Protein AF-A0A955C7U5-F1 (afdb_monomer_lite)

Foldseek 3Di:
DDPPPPPPVVVVQVVDLVSLQPDDLVVLLVVQLDPPDDDPSSLVNNVVDDDDLVSLQSSLVSLLVSCLVVLEDDLSSLVSNQVCLVVVVDDPVSNQSVQVSQKDKAWDWDQADEAFDKTKIWIAMRGRDGSDDPQKFKKKQWLAKDKDPPLDHQDGDQFIGTRVCCNPPVPIDMGIDGHRDFAKIKMKTKIKIFIFGNPDRVPDGFPADSVSDTDGDPRTPDMDIDMYMDIYGYHYDD

Sequence (238 aa):
MIAMIAIDMRSVASQYAWVTQIEPTSSLIYDAIDNRGRTTAQWKELGRRQLSPKQEHSLAVGLLDKRLRENFLDKVEGGWLWNQVSTASLPEDLIDRYYSEMLEVWIDVPESIMIGEQLPVGLGSTYRHSSQPKSINGVICFGGFYFGDDPNPIARKETCMYAMLLDDPQYGIHADATTSQSGRLRVRAVFYYAIGPFLNWAKMLAIWNDDGTATLPAEVIWSRRIELEAFVDVQQKD

pLDDT: mean 85.68, std 14.27, range [27.33, 97.69]

Secondary structure (DSSP, 8-state):
--------HHHHHTTSHHHHHHS-HHHHHHHHHSTT---HHHHHHHTTS---HHHHHHHHHHHHHHHHHHS---HHHHHHHHHHHHTT-S-HHHHHHHHHTTEEEEEE--SEEETTSEEEEEEEEEE------TTEEEEEEEEEEEETT-SS-SB--SB-EEGGGTTSTTT-EEEEEE----EEEEEEEEEEEEEEET--TTT-B-EE-TTS-EE--TT-SEEEEEEEEEEEEEE---

Radius of gyration: 23.16 Å; chains: 1; bounding box: 76×28×67 Å

Structure (mmCIF, N/CA/C/O backbone):
data_AF-A0A955C7U5-F1
#
_entry.id   AF-A0A955C7U5-F1
#
loop_
_atom_site.group_PDB
_atom_site.id
_atom_site.type_symbol
_atom_site.label_atom_id
_atom_site.label_alt_id
_atom_site.label_comp_id
_atom_site.label_asym_id
_atom_site.label_entity_id
_atom_site.label_seq_id
_atom_site.pdbx_PDB_ins_code
_atom_site.Cartn_x
_atom_site.Cartn_y
_atom_site.Cartn_z
_atom_site.occupancy
_atom_site.B_iso_or_equiv
_atom_site.auth_seq_id
_atom_site.auth_comp_id
_atom_site.auth_asym_id
_atom_site.auth_atom_id
_atom_site.pdbx_PDB_model_num
ATOM 1 N N . MET A 1 1 ? 53.820 -2.365 10.423 1.00 34.59 1 MET A N 1
ATOM 2 C CA . MET A 1 1 ? 52.526 -3.058 10.254 1.00 34.59 1 MET A CA 1
ATOM 3 C C . MET A 1 1 ? 51.716 -2.222 9.271 1.00 34.59 1 MET A C 1
ATOM 5 O O . MET A 1 1 ? 51.205 -1.183 9.658 1.00 34.59 1 MET A O 1
ATOM 9 N N . ILE A 1 2 ? 51.761 -2.556 7.979 1.00 30.61 2 ILE A N 1
ATOM 10 C CA . ILE A 1 2 ? 51.096 -1.778 6.922 1.00 30.61 2 ILE A CA 1
ATOM 11 C C . ILE A 1 2 ? 49.720 -2.406 6.717 1.00 30.61 2 ILE A C 1
ATOM 13 O O . ILE A 1 2 ? 49.629 -3.554 6.290 1.00 30.61 2 ILE A O 1
ATOM 17 N N . ALA A 1 3 ? 48.665 -1.676 7.079 1.00 29.48 3 ALA A N 1
ATOM 18 C CA . ALA A 1 3 ? 47.298 -2.061 6.769 1.00 29.48 3 ALA A CA 1
ATOM 19 C C . ALA A 1 3 ? 47.105 -1.955 5.251 1.00 29.48 3 ALA A C 1
ATOM 21 O O . ALA A 1 3 ? 47.127 -0.867 4.677 1.00 29.48 3 ALA A O 1
ATOM 22 N N . MET A 1 4 ? 46.978 -3.106 4.599 1.00 27.33 4 MET A N 1
ATOM 23 C CA . MET A 1 4 ? 46.678 -3.202 3.181 1.00 27.33 4 MET A CA 1
ATOM 24 C C . MET A 1 4 ? 45.191 -2.883 3.007 1.00 27.33 4 MET A C 1
ATOM 26 O O . MET A 1 4 ? 44.329 -3.712 3.291 1.00 27.33 4 MET A O 1
ATOM 30 N N . ILE A 1 5 ? 44.891 -1.648 2.604 1.00 38.31 5 ILE A N 1
ATOM 31 C CA . ILE A 1 5 ? 43.556 -1.250 2.160 1.00 38.31 5 ILE A CA 1
ATOM 32 C C . ILE A 1 5 ? 43.270 -2.070 0.901 1.00 38.31 5 ILE A C 1
ATOM 34 O O . ILE A 1 5 ? 43.835 -1.807 -0.160 1.00 38.31 5 ILE A O 1
ATOM 38 N N . ALA A 1 6 ? 42.419 -3.087 1.017 1.00 35.91 6 ALA A N 1
ATOM 39 C CA . ALA A 1 6 ? 41.825 -3.740 -0.138 1.00 35.91 6 ALA A CA 1
ATOM 40 C C . ALA A 1 6 ? 40.838 -2.750 -0.773 1.00 35.91 6 ALA A C 1
ATOM 42 O O . ALA A 1 6 ? 39.649 -2.743 -0.467 1.00 35.91 6 ALA A O 1
ATOM 43 N N . ILE A 1 7 ? 41.360 -1.854 -1.611 1.00 40.75 7 ILE A N 1
ATOM 44 C CA . ILE A 1 7 ? 40.543 -1.070 -2.533 1.00 40.75 7 ILE A CA 1
ATOM 45 C C . ILE A 1 7 ? 39.964 -2.080 -3.522 1.00 40.75 7 ILE A C 1
ATOM 47 O O . ILE A 1 7 ? 40.696 -2.682 -4.307 1.00 40.75 7 ILE A O 1
ATOM 51 N N . ASP A 1 8 ? 38.656 -2.302 -3.440 1.00 44.22 8 ASP A N 1
ATOM 52 C CA . ASP A 1 8 ? 37.914 -3.127 -4.386 1.00 44.22 8 ASP A CA 1
ATOM 53 C C . ASP A 1 8 ? 38.089 -2.530 -5.792 1.00 44.22 8 ASP A C 1
ATOM 55 O O . ASP A 1 8 ? 37.545 -1.469 -6.105 1.00 44.22 8 ASP A O 1
ATOM 59 N N . MET A 1 9 ? 38.901 -3.171 -6.641 1.00 42.09 9 MET A N 1
ATOM 60 C CA . MET A 1 9 ? 39.214 -2.663 -7.985 1.00 42.09 9 MET A CA 1
ATOM 61 C C . MET A 1 9 ? 37.957 -2.478 -8.852 1.00 42.09 9 MET A C 1
ATOM 63 O O . MET A 1 9 ? 37.989 -1.684 -9.793 1.00 42.09 9 MET A O 1
ATOM 67 N N . ARG A 1 10 ? 36.834 -3.138 -8.523 1.00 47.53 10 ARG A N 1
ATOM 68 C CA . ARG A 1 10 ? 35.548 -2.941 -9.217 1.00 47.53 10 ARG A CA 1
ATOM 69 C C . ARG A 1 10 ? 34.956 -1.555 -8.956 1.00 47.53 10 ARG A C 1
ATOM 71 O O . ARG A 1 10 ? 34.434 -0.926 -9.873 1.00 47.53 10 ARG A O 1
ATOM 78 N N . SER A 1 11 ? 35.128 -1.033 -7.739 1.00 45.78 11 SER A N 1
ATOM 79 C CA . SER A 1 11 ? 34.653 0.300 -7.347 1.00 45.78 11 SER A CA 1
ATOM 80 C C . SER A 1 11 ? 35.339 1.419 -8.140 1.00 45.78 11 SER A C 1
ATOM 82 O O . SER A 1 11 ? 34.677 2.364 -8.563 1.00 45.78 11 SER A O 1
ATOM 84 N N . VAL A 1 12 ? 36.642 1.289 -8.417 1.00 46.78 12 VAL A N 1
ATOM 85 C CA . VAL A 1 12 ? 37.417 2.302 -9.160 1.00 46.78 12 VAL A CA 1
ATOM 86 C C . VAL A 1 12 ? 37.207 2.190 -10.676 1.00 46.78 12 VAL A C 1
ATOM 88 O O . VAL A 1 12 ? 37.172 3.203 -11.372 1.00 46.78 12 VAL A O 1
ATOM 91 N N . ALA A 1 13 ? 37.025 0.976 -11.205 1.00 48.28 13 ALA A N 1
ATOM 92 C CA . ALA A 1 13 ? 36.856 0.749 -12.641 1.00 48.28 13 ALA A CA 1
ATOM 93 C C . ALA A 1 13 ? 35.508 1.266 -13.185 1.00 48.28 13 ALA A C 1
ATOM 95 O O . ALA A 1 13 ? 35.458 1.762 -14.311 1.00 48.28 13 ALA A O 1
ATOM 96 N N . SER A 1 14 ? 34.448 1.241 -12.367 1.00 50.28 14 SER A N 1
ATOM 97 C CA . SER A 1 14 ? 33.120 1.776 -12.719 1.00 50.28 14 SER A CA 1
ATOM 98 C C . SER A 1 14 ? 33.124 3.277 -13.067 1.00 50.28 14 SER A C 1
ATOM 100 O O . SER A 1 14 ? 32.249 3.750 -13.788 1.00 50.28 14 SER A O 1
ATOM 102 N N . GLN A 1 15 ? 34.141 4.034 -12.635 1.00 51.69 15 GLN A N 1
ATOM 103 C CA . GLN A 1 15 ? 34.268 5.468 -12.929 1.00 51.69 15 GLN A CA 1
ATOM 104 C C . GLN A 1 15 ? 34.654 5.763 -14.388 1.00 51.69 15 GLN A C 1
ATOM 106 O O . GLN A 1 15 ? 34.481 6.891 -14.855 1.00 51.69 15 GLN A O 1
ATOM 111 N N . TYR A 1 16 ? 35.148 4.771 -15.135 1.00 56.94 16 TYR A N 1
ATOM 112 C CA . TYR A 1 16 ? 35.565 4.944 -16.523 1.00 56.94 16 TYR A CA 1
ATOM 113 C C . TYR A 1 16 ? 34.508 4.404 -17.494 1.00 56.94 16 TYR A C 1
ATOM 115 O O . TYR A 1 16 ? 34.293 3.200 -17.606 1.00 56.94 16 TYR A O 1
ATOM 123 N N . ALA A 1 17 ? 33.897 5.298 -18.278 1.00 62.16 17 ALA A N 1
ATOM 124 C CA . ALA A 1 17 ? 32.803 4.978 -19.206 1.00 62.16 17 ALA A CA 1
ATOM 125 C C . ALA A 1 17 ? 33.117 3.869 -20.237 1.00 62.16 17 ALA A C 1
ATOM 127 O O . ALA A 1 17 ? 32.198 3.233 -20.751 1.00 62.16 17 ALA A O 1
ATOM 128 N N . TRP A 1 18 ? 34.391 3.623 -20.557 1.00 65.44 18 TRP A N 1
ATOM 129 C CA . TRP A 1 18 ? 34.786 2.543 -21.468 1.00 65.44 18 TRP A CA 1
ATOM 130 C C . TRP A 1 18 ? 34.697 1.153 -20.816 1.00 65.44 18 TRP A C 1
ATOM 132 O O . TRP A 1 18 ? 34.413 0.184 -21.514 1.00 65.44 18 TRP A O 1
ATOM 142 N N . VAL A 1 19 ? 34.865 1.047 -19.491 1.00 70.00 19 VAL A N 1
ATOM 143 C CA . VAL A 1 19 ? 34.756 -0.227 -18.756 1.00 70.00 19 VAL A CA 1
ATOM 144 C C . VAL A 1 19 ? 33.310 -0.717 -18.774 1.00 70.00 19 VAL A C 1
ATOM 146 O O . VAL A 1 19 ? 33.058 -1.872 -19.103 1.00 70.00 19 VAL A O 1
ATOM 149 N N . THR A 1 20 ? 32.347 0.182 -18.544 1.00 73.75 20 THR A N 1
ATOM 150 C CA . THR A 1 20 ? 30.915 -0.162 -18.591 1.00 73.75 20 THR A CA 1
ATOM 151 C C . THR A 1 20 ? 30.466 -0.668 -19.968 1.00 73.75 20 THR A C 1
ATOM 153 O O . THR A 1 20 ? 29.586 -1.517 -20.057 1.00 73.75 20 THR A O 1
ATOM 156 N N . GLN A 1 21 ? 31.093 -0.208 -21.060 1.00 78.62 21 GLN A N 1
ATOM 157 C CA . GLN A 1 21 ? 30.728 -0.620 -22.425 1.00 78.62 21 GLN A CA 1
ATOM 158 C C . GLN A 1 21 ? 31.102 -2.072 -22.734 1.00 78.62 21 GLN A C 1
ATOM 160 O O . GLN A 1 21 ? 30.381 -2.744 -23.465 1.00 78.62 21 GLN A O 1
ATOM 165 N N . ILE A 1 22 ? 32.214 -2.560 -22.183 1.00 82.88 22 ILE A N 1
ATOM 166 C CA . ILE A 1 22 ? 32.702 -3.927 -22.426 1.00 82.88 22 ILE A CA 1
ATOM 167 C C . ILE A 1 22 ? 32.184 -4.937 -21.396 1.00 82.88 22 ILE A C 1
ATOM 169 O O . ILE A 1 22 ? 32.396 -6.139 -21.537 1.00 82.88 22 ILE A O 1
ATOM 173 N N . GLU A 1 23 ? 31.511 -4.461 -20.351 1.00 83.56 23 GLU A N 1
ATOM 174 C CA . GLU A 1 23 ? 31.023 -5.292 -19.261 1.00 83.56 23 GLU A CA 1
ATOM 175 C C . GLU A 1 23 ? 29.846 -6.183 -19.705 1.00 83.56 23 GLU A C 1
ATOM 177 O O . GLU A 1 23 ? 28.966 -5.713 -20.434 1.00 83.56 23 GLU A O 1
ATOM 182 N N . PRO A 1 24 ? 29.768 -7.464 -19.292 1.00 88.62 24 PRO A N 1
ATOM 183 C CA . PRO A 1 24 ? 28.609 -8.304 -19.579 1.00 88.62 24 PRO A CA 1
ATOM 184 C C . PRO A 1 24 ? 27.312 -7.715 -19.013 1.00 88.62 24 PRO A C 1
ATOM 186 O O . PRO A 1 24 ? 27.282 -7.212 -17.893 1.00 88.62 24 PRO A O 1
ATOM 189 N N . THR A 1 25 ? 26.202 -7.840 -19.748 1.00 89.94 25 THR A N 1
ATOM 190 C CA . THR A 1 25 ? 24.898 -7.295 -19.317 1.00 89.94 25 THR A CA 1
ATOM 191 C C . THR A 1 25 ? 24.451 -7.840 -17.959 1.00 89.94 25 THR A C 1
ATOM 193 O O . THR A 1 25 ? 23.841 -7.117 -17.184 1.00 89.94 25 THR A O 1
ATOM 196 N N . SER A 1 26 ? 24.780 -9.093 -17.636 1.00 87.94 26 SER A N 1
ATOM 197 C CA . SER A 1 26 ? 24.483 -9.679 -16.324 1.00 87.94 26 SER A CA 1
ATOM 198 C C . SER A 1 26 ? 25.207 -8.975 -15.177 1.00 87.94 26 SER A C 1
ATOM 200 O O . SER A 1 26 ? 24.622 -8.820 -14.112 1.00 87.94 26 SER A O 1
ATOM 202 N N . SER A 1 27 ? 26.454 -8.546 -15.390 1.00 87.19 27 SER A N 1
ATOM 203 C CA . SER A 1 27 ? 27.225 -7.815 -14.382 1.00 87.19 27 SER A CA 1
ATOM 204 C C . SER A 1 27 ? 26.690 -6.396 -14.217 1.00 87.19 27 SER A C 1
ATOM 206 O O . SER A 1 27 ? 26.470 -5.968 -13.094 1.00 87.19 27 SER A O 1
ATOM 208 N N . LEU A 1 28 ? 26.337 -5.724 -15.322 1.00 87.25 28 LEU A N 1
ATOM 209 C CA . LEU A 1 28 ? 25.669 -4.418 -15.261 1.00 87.25 28 LEU A CA 1
ATOM 210 C C . LEU A 1 28 ? 24.344 -4.473 -14.488 1.00 87.25 28 LEU A C 1
ATOM 212 O O . LEU A 1 28 ? 24.048 -3.565 -13.719 1.00 87.25 28 LEU A O 1
ATOM 216 N N . ILE A 1 29 ? 23.547 -5.528 -14.690 1.00 89.25 29 ILE A N 1
ATOM 217 C CA . ILE A 1 29 ? 22.307 -5.744 -13.931 1.00 89.25 29 ILE A CA 1
ATOM 218 C C . ILE A 1 29 ? 22.622 -5.979 -12.455 1.00 89.25 29 ILE A C 1
ATOM 220 O O . ILE A 1 29 ? 21.992 -5.352 -11.613 1.00 89.25 29 ILE A O 1
ATOM 224 N N . TYR A 1 30 ? 23.593 -6.843 -12.142 1.00 87.06 30 TYR A N 1
ATOM 225 C CA . TYR A 1 30 ? 24.011 -7.108 -10.763 1.00 87.06 30 TYR A CA 1
ATOM 226 C C . TYR A 1 30 ? 24.451 -5.824 -10.041 1.00 87.06 30 TYR A C 1
ATOM 228 O O . TYR A 1 30 ? 24.021 -5.559 -8.922 1.00 87.06 30 TYR A O 1
ATOM 236 N N . ASP A 1 31 ? 25.244 -4.988 -10.705 1.00 83.31 31 ASP A N 1
ATOM 237 C CA . ASP A 1 31 ? 25.714 -3.725 -10.142 1.00 83.31 31 ASP A CA 1
ATOM 238 C C . ASP A 1 31 ? 24.581 -2.700 -9.979 1.00 83.31 31 ASP A C 1
ATOM 240 O O . ASP A 1 31 ? 24.588 -1.921 -9.028 1.00 83.31 31 ASP A O 1
ATOM 244 N N . ALA A 1 32 ? 23.588 -2.699 -10.877 1.00 84.06 32 ALA A N 1
ATOM 245 C CA . ALA A 1 32 ? 22.425 -1.817 -10.777 1.00 84.06 32 ALA A CA 1
ATOM 246 C C . ALA A 1 32 ? 21.517 -2.158 -9.578 1.00 84.06 32 ALA A C 1
ATOM 248 O O . ALA A 1 32 ? 20.891 -1.262 -9.010 1.00 84.06 32 ALA A O 1
ATOM 249 N N . ILE A 1 33 ? 21.443 -3.435 -9.185 1.00 87.00 33 ILE A N 1
ATOM 250 C CA . ILE A 1 33 ? 20.576 -3.911 -8.090 1.00 87.00 33 ILE A CA 1
ATOM 251 C C . ILE A 1 33 ? 21.276 -3.938 -6.717 1.00 87.00 33 ILE A C 1
ATOM 253 O O . ILE A 1 33 ? 20.598 -4.011 -5.688 1.00 87.00 33 ILE A O 1
ATOM 257 N N . ASP A 1 34 ? 22.612 -3.889 -6.675 1.00 82.12 34 ASP A N 1
ATOM 258 C CA . ASP A 1 34 ? 23.391 -3.929 -5.431 1.00 82.12 34 ASP A CA 1
ATOM 259 C C . ASP A 1 34 ? 23.454 -2.558 -4.712 1.00 82.12 34 ASP A C 1
ATOM 261 O O . ASP A 1 34 ? 23.401 -1.484 -5.318 1.00 82.12 34 ASP A O 1
ATOM 265 N N . ASN A 1 35 ? 23.608 -2.597 -3.383 1.00 60.19 35 ASN A N 1
ATOM 266 C CA . ASN A 1 35 ? 23.588 -1.451 -2.455 1.00 60.19 35 ASN A CA 1
ATOM 267 C C . ASN A 1 35 ? 24.804 -0.516 -2.575 1.00 60.19 35 ASN A C 1
ATOM 269 O O . ASN A 1 35 ? 24.908 0.476 -1.853 1.00 60.19 35 ASN A O 1
ATOM 273 N N . ARG A 1 36 ? 25.779 -0.834 -3.434 1.00 60.25 36 ARG A N 1
ATOM 274 C CA . ARG A 1 36 ? 27.049 -0.093 -3.510 1.00 60.25 36 ARG A CA 1
ATOM 275 C C . ARG A 1 36 ? 27.024 1.139 -4.402 1.00 60.25 36 ARG A C 1
ATOM 277 O O . ARG A 1 36 ? 28.038 1.820 -4.488 1.00 60.25 36 ARG A O 1
ATOM 284 N N . GLY A 1 37 ? 25.868 1.476 -4.966 1.00 47.38 37 GLY A N 1
ATOM 285 C CA . GLY A 1 37 ? 25.569 2.840 -5.368 1.00 47.38 37 GLY A CA 1
ATOM 286 C C . GLY A 1 37 ? 26.373 3.362 -6.561 1.00 47.38 37 GLY A C 1
ATOM 287 O O . GLY A 1 37 ? 27.498 3.831 -6.435 1.00 47.38 37 GLY A O 1
ATOM 288 N N . ARG A 1 38 ? 25.633 3.500 -7.662 1.00 58.47 38 ARG A N 1
ATOM 289 C CA . ARG A 1 38 ? 25.800 4.493 -8.730 1.00 58.47 38 ARG A CA 1
ATOM 290 C C . ARG A 1 38 ? 26.916 4.227 -9.729 1.00 58.47 38 ARG A C 1
ATOM 292 O O . ARG A 1 38 ? 28.064 4.579 -9.493 1.00 58.47 38 ARG A O 1
ATOM 299 N N . THR A 1 39 ? 26.482 4.044 -10.971 1.00 66.25 39 THR A N 1
ATOM 300 C CA . THR A 1 39 ? 26.810 5.039 -11.990 1.00 66.25 39 THR A CA 1
ATOM 301 C C . THR A 1 39 ? 25.611 5.321 -12.899 1.00 66.25 39 THR A C 1
ATOM 303 O O . THR A 1 39 ? 24.967 4.427 -13.445 1.00 66.25 39 THR A O 1
ATOM 306 N N . THR A 1 40 ? 25.367 6.608 -13.163 1.00 70.12 40 THR A N 1
ATOM 307 C CA . THR A 1 40 ? 24.603 7.056 -14.340 1.00 70.12 40 THR A CA 1
ATOM 308 C C . THR A 1 40 ? 25.130 6.398 -15.621 1.00 70.12 40 THR A C 1
ATOM 310 O O . THR A 1 40 ? 24.375 6.227 -16.569 1.00 70.12 40 THR A O 1
ATOM 313 N N . ALA A 1 41 ? 26.413 6.014 -15.657 1.00 76.19 41 ALA A N 1
ATOM 314 C CA . ALA A 1 41 ? 27.040 5.314 -16.770 1.00 76.19 41 ALA A CA 1
ATOM 315 C C . ALA A 1 41 ? 26.492 3.891 -16.980 1.00 76.19 41 ALA A C 1
ATOM 317 O O . ALA A 1 41 ? 26.114 3.583 -18.104 1.00 76.19 41 ALA A O 1
ATOM 318 N N . GLN A 1 42 ? 26.372 3.067 -15.933 1.00 79.12 42 GLN A N 1
ATOM 319 C CA . GLN A 1 42 ? 25.781 1.722 -16.001 1.00 79.12 42 GLN A CA 1
ATOM 320 C C . GLN A 1 42 ? 24.325 1.796 -16.454 1.00 79.12 42 GLN A C 1
ATOM 322 O O . GLN A 1 42 ? 23.946 1.101 -17.387 1.00 79.12 42 GLN A O 1
ATOM 327 N N . TRP A 1 43 ? 23.528 2.700 -15.879 1.00 85.94 43 TRP A N 1
ATOM 328 C CA . TRP A 1 43 ? 22.142 2.904 -16.311 1.00 85.94 43 TRP A CA 1
ATOM 329 C C . TRP A 1 43 ? 22.029 3.429 -17.746 1.00 85.94 43 TRP A C 1
ATOM 331 O O . TRP A 1 43 ? 21.166 2.992 -18.506 1.00 85.94 43 TRP A O 1
ATOM 341 N N . LYS A 1 44 ? 22.924 4.336 -18.152 1.00 85.12 44 LYS A N 1
ATOM 342 C CA . LYS A 1 44 ? 23.011 4.826 -19.534 1.00 85.12 44 LYS A CA 1
ATOM 343 C C . LYS A 1 44 ? 23.393 3.714 -20.505 1.00 85.12 44 LYS A C 1
ATOM 345 O O . LYS A 1 44 ? 22.917 3.711 -21.635 1.00 85.12 44 LYS A O 1
ATOM 350 N N . GLU A 1 45 ? 24.256 2.802 -20.082 1.00 86.88 45 GLU A N 1
ATOM 351 C CA . GLU A 1 45 ? 24.681 1.663 -20.882 1.00 86.88 45 GLU A CA 1
ATOM 352 C C . GLU A 1 45 ? 23.598 0.582 -20.951 1.00 86.88 45 GLU A C 1
ATOM 354 O O . GLU A 1 45 ? 23.262 0.141 -22.045 1.00 86.88 45 GLU A O 1
ATOM 359 N N . LEU A 1 46 ? 22.959 0.236 -19.829 1.00 88.62 46 LEU A N 1
ATOM 360 C CA . LEU A 1 46 ? 21.774 -0.626 -19.802 1.00 88.62 46 LEU A CA 1
ATOM 361 C C . LEU A 1 46 ? 20.676 -0.082 -20.721 1.00 88.62 46 LEU A C 1
ATOM 363 O O . LEU A 1 46 ? 20.124 -0.838 -21.510 1.00 88.62 46 LEU A O 1
ATOM 367 N N . GLY A 1 47 ? 20.427 1.232 -20.702 1.00 85.69 47 GLY A N 1
ATOM 368 C CA . GLY A 1 47 ? 19.454 1.882 -21.583 1.00 85.69 47 GLY A CA 1
ATOM 369 C C . GLY A 1 47 ? 19.809 1.866 -23.077 1.00 85.69 47 GLY A C 1
ATOM 370 O O . GLY A 1 47 ? 18.941 2.126 -23.904 1.00 85.69 47 GLY A O 1
ATOM 371 N N . ARG A 1 48 ? 21.062 1.571 -23.449 1.00 88.56 48 ARG A N 1
ATOM 372 C CA . ARG A 1 48 ? 21.477 1.377 -24.853 1.00 88.56 48 ARG A CA 1
ATOM 373 C C . ARG A 1 48 ? 21.376 -0.069 -25.310 1.00 88.56 48 ARG A C 1
ATOM 375 O O . ARG A 1 48 ? 21.374 -0.323 -26.513 1.00 88.56 48 ARG A O 1
ATOM 382 N N . ARG A 1 49 ? 21.365 -1.013 -24.373 1.00 89.38 49 ARG A N 1
ATOM 383 C CA . ARG A 1 49 ? 21.377 -2.441 -24.674 1.00 89.38 49 ARG A CA 1
ATOM 384 C C . ARG A 1 49 ? 19.958 -2.937 -24.887 1.00 89.38 49 ARG A C 1
ATOM 386 O O . ARG A 1 49 ? 19.040 -2.568 -24.164 1.00 89.38 49 ARG A O 1
ATOM 393 N N . GLN A 1 50 ? 19.799 -3.834 -25.853 1.00 90.44 50 GLN A N 1
ATOM 394 C CA . GLN A 1 50 ? 18.589 -4.636 -25.943 1.00 90.44 50 GLN A CA 1
ATOM 395 C C . GLN A 1 50 ? 18.670 -5.727 -24.874 1.00 90.44 50 GLN A C 1
ATOM 397 O O . GLN A 1 50 ? 19.483 -6.649 -24.976 1.00 90.44 50 GLN A O 1
ATOM 402 N N . LEU A 1 51 ? 17.870 -5.589 -23.822 1.00 91.50 51 LEU A N 1
ATOM 403 C CA . LEU A 1 51 ? 17.755 -6.609 -22.791 1.00 91.50 51 LEU A CA 1
ATOM 404 C C . LEU A 1 51 ? 16.862 -7.743 -23.305 1.00 91.50 51 LEU A C 1
ATOM 406 O O . LEU A 1 51 ? 15.869 -7.519 -23.991 1.00 91.50 51 LEU A O 1
ATOM 410 N N . SER A 1 52 ? 17.235 -8.982 -22.995 1.00 92.19 52 SER A N 1
ATOM 411 C CA . SER A 1 52 ? 16.332 -10.121 -23.187 1.00 92.19 52 SER A CA 1
ATOM 412 C C . SER A 1 52 ? 15.225 -10.112 -22.123 1.00 92.19 52 SER A C 1
ATOM 414 O O . SER A 1 52 ? 15.473 -9.629 -21.015 1.00 92.19 52 SER A O 1
ATOM 416 N N . PRO A 1 53 ? 14.066 -10.755 -22.364 1.00 91.69 53 PRO A N 1
ATOM 417 C CA . PRO A 1 53 ? 12.987 -10.824 -21.372 1.00 91.69 53 PRO A CA 1
ATOM 418 C C . PRO A 1 53 ? 13.438 -11.375 -20.010 1.00 91.69 53 PRO A C 1
ATOM 420 O O . PRO A 1 53 ? 13.029 -10.899 -18.956 1.00 91.69 53 PRO A O 1
ATOM 423 N N . LYS A 1 54 ? 14.363 -12.348 -20.009 1.00 92.25 54 LYS A N 1
ATOM 424 C CA . LYS A 1 54 ? 14.948 -12.895 -18.775 1.00 92.25 54 LYS A CA 1
ATOM 425 C C . LYS A 1 54 ? 15.768 -11.850 -18.010 1.00 92.25 54 LYS A C 1
ATOM 427 O O . LYS A 1 54 ? 15.740 -11.829 -16.785 1.00 92.25 54 LYS A O 1
ATOM 432 N N . GLN A 1 55 ? 16.517 -11.011 -18.720 1.00 93.94 55 GLN A N 1
ATOM 433 C CA . GLN A 1 55 ? 17.323 -9.947 -18.121 1.00 93.94 55 GLN A CA 1
ATOM 434 C C . GLN A 1 55 ? 16.450 -8.817 -17.577 1.00 93.94 55 GLN A C 1
ATOM 436 O O . GLN A 1 55 ? 16.708 -8.351 -16.472 1.00 93.94 55 GLN A O 1
ATOM 441 N N . GLU A 1 56 ? 15.409 -8.421 -18.311 1.00 93.88 56 GLU A N 1
ATOM 442 C CA . GLU A 1 56 ? 14.422 -7.439 -17.843 1.00 93.88 56 GLU A CA 1
ATOM 443 C C . GLU A 1 56 ? 13.728 -7.928 -16.576 1.00 93.88 56 GLU A C 1
ATOM 445 O O . GLU A 1 56 ? 13.669 -7.200 -15.589 1.00 93.88 56 GLU A O 1
ATOM 450 N N . HIS A 1 57 ? 13.306 -9.193 -16.558 1.00 94.31 57 HIS A N 1
ATOM 451 C CA . HIS A 1 57 ? 12.725 -9.814 -15.376 1.00 94.31 57 HIS A CA 1
ATOM 452 C C . HIS A 1 57 ? 13.696 -9.814 -14.186 1.00 94.31 57 HIS A C 1
ATOM 454 O O . HIS A 1 57 ? 13.324 -9.421 -13.082 1.00 94.31 57 HIS A O 1
ATOM 460 N N . SER A 1 58 ? 14.949 -10.245 -14.376 1.00 94.25 58 SER A N 1
ATOM 461 C CA . SER A 1 58 ? 15.953 -10.235 -13.300 1.00 94.25 58 SER A CA 1
ATOM 462 C C . SER A 1 58 ? 16.224 -8.829 -12.763 1.00 94.25 58 SER A C 1
ATOM 464 O O . SER A 1 58 ? 16.356 -8.663 -11.553 1.00 94.25 58 SER A O 1
ATOM 466 N N . LEU A 1 59 ? 16.279 -7.823 -13.641 1.00 94.12 59 LEU A N 1
ATOM 467 C CA . LEU A 1 59 ? 16.447 -6.430 -13.239 1.00 94.12 59 LEU A CA 1
ATOM 468 C C . LEU A 1 59 ? 15.222 -5.926 -12.462 1.00 94.12 59 LEU A C 1
ATOM 470 O O . LEU A 1 59 ? 15.387 -5.349 -11.394 1.00 94.12 59 LEU A O 1
ATOM 474 N N . ALA A 1 60 ? 14.004 -6.195 -12.939 1.00 95.62 60 ALA A N 1
ATOM 475 C CA . ALA A 1 60 ? 12.772 -5.796 -12.259 1.00 95.62 60 ALA A CA 1
ATOM 476 C C . ALA A 1 60 ? 12.668 -6.394 -10.848 1.00 95.62 60 ALA A C 1
ATOM 478 O O . ALA A 1 60 ? 12.444 -5.653 -9.894 1.00 95.62 60 ALA A O 1
ATOM 479 N N . VAL A 1 61 ? 12.910 -7.702 -10.698 1.00 96.38 61 VAL A N 1
ATOM 480 C CA . VAL A 1 61 ? 12.930 -8.368 -9.384 1.00 96.38 61 VAL A CA 1
ATOM 481 C C . VAL A 1 61 ? 13.982 -7.748 -8.469 1.00 96.38 61 VAL A C 1
ATOM 483 O O . VAL A 1 61 ? 13.661 -7.367 -7.349 1.00 96.38 61 VAL A O 1
ATOM 486 N N . GLY A 1 62 ? 15.217 -7.574 -8.949 1.00 94.12 62 GLY A N 1
ATOM 487 C CA . GLY A 1 62 ? 16.283 -7.014 -8.121 1.00 94.12 62 GLY A CA 1
ATOM 488 C C . GLY A 1 62 ? 16.020 -5.570 -7.680 1.00 94.12 62 GLY A C 1
ATOM 489 O O . GLY A 1 62 ? 16.385 -5.202 -6.566 1.00 94.12 62 GLY A O 1
ATOM 490 N N . LEU A 1 63 ? 15.342 -4.759 -8.501 1.00 93.38 63 LEU A N 1
ATOM 491 C CA . LEU A 1 63 ? 14.920 -3.408 -8.114 1.00 93.38 63 LEU A CA 1
ATOM 492 C C . LEU A 1 63 ? 13.776 -3.410 -7.099 1.00 93.38 63 LEU A C 1
ATOM 494 O O . LEU A 1 63 ? 13.779 -2.579 -6.194 1.00 93.38 63 LEU A O 1
ATOM 498 N N . LEU A 1 64 ? 12.811 -4.323 -7.220 1.00 95.00 64 LEU A N 1
ATOM 499 C CA . LEU A 1 64 ? 11.755 -4.489 -6.216 1.00 95.00 64 LEU A CA 1
ATOM 500 C C . LEU A 1 64 ? 12.356 -4.890 -4.862 1.00 95.00 64 LEU A C 1
ATOM 502 O O . LEU A 1 64 ? 12.102 -4.236 -3.851 1.00 95.00 64 LEU A O 1
ATOM 506 N N . ASP A 1 65 ? 13.255 -5.876 -4.866 1.00 94.25 65 ASP A N 1
ATOM 507 C CA . ASP A 1 65 ? 13.953 -6.337 -3.664 1.00 94.25 65 ASP A CA 1
ATOM 508 C C . ASP A 1 65 ? 14.836 -5.227 -3.061 1.00 94.25 65 ASP A C 1
ATOM 510 O O . ASP A 1 65 ? 14.886 -5.049 -1.840 1.00 94.25 65 ASP A O 1
ATOM 514 N N . LYS A 1 66 ? 15.504 -4.429 -3.908 1.00 91.00 66 LYS A N 1
ATOM 515 C CA . LYS A 1 66 ? 16.251 -3.241 -3.477 1.00 91.00 66 LYS A CA 1
ATOM 516 C C . LYS A 1 66 ? 15.334 -2.210 -2.824 1.00 91.00 66 LYS A C 1
ATOM 518 O O . LYS A 1 66 ? 15.652 -1.744 -1.734 1.00 91.00 66 LYS A O 1
ATOM 523 N N . ARG A 1 67 ? 14.186 -1.892 -3.430 1.00 91.88 67 ARG A N 1
ATOM 524 C CA . ARG A 1 67 ? 13.211 -0.941 -2.871 1.00 91.88 67 ARG A CA 1
ATOM 525 C C . ARG A 1 67 ? 12.692 -1.393 -1.511 1.00 91.88 67 ARG A C 1
ATOM 527 O O . ARG A 1 67 ? 12.549 -0.562 -0.624 1.00 91.88 67 ARG A O 1
ATOM 534 N N . LEU A 1 68 ? 12.413 -2.685 -1.338 1.00 91.56 68 LEU A N 1
ATOM 535 C CA . LEU A 1 68 ? 12.001 -3.236 -0.044 1.00 91.56 68 LEU A CA 1
ATOM 536 C C . LEU A 1 68 ? 13.080 -3.051 1.025 1.00 91.56 68 LEU A C 1
ATOM 538 O O . LEU A 1 68 ? 12.773 -2.691 2.158 1.00 91.56 68 LEU A O 1
ATOM 542 N N . ARG A 1 69 ? 14.344 -3.268 0.655 1.00 90.44 69 ARG A N 1
ATOM 543 C CA . ARG A 1 69 ? 15.495 -3.145 1.554 1.00 90.44 69 ARG A CA 1
ATOM 544 C C . ARG A 1 69 ? 15.858 -1.695 1.888 1.00 90.44 69 ARG A C 1
ATOM 546 O O . ARG A 1 69 ? 16.257 -1.421 3.014 1.00 90.44 69 ARG A O 1
ATOM 553 N N . GLU A 1 70 ? 15.769 -0.786 0.920 1.00 87.69 70 GLU A N 1
ATOM 554 C CA . GLU A 1 70 ? 16.216 0.610 1.052 1.00 87.69 70 GLU A CA 1
ATOM 555 C C . GLU A 1 70 ? 15.067 1.603 1.302 1.00 87.69 70 GLU A C 1
ATOM 557 O O . GLU A 1 70 ? 15.318 2.768 1.590 1.00 87.69 70 GLU A O 1
ATOM 562 N N . ASN A 1 71 ? 13.809 1.162 1.205 1.00 88.12 71 ASN A N 1
ATOM 563 C CA . ASN A 1 71 ? 12.580 1.970 1.241 1.00 88.12 71 ASN A CA 1
ATOM 564 C C . ASN A 1 71 ? 12.428 3.015 0.118 1.00 88.12 71 ASN A C 1
ATOM 566 O O . ASN A 1 71 ? 11.424 3.730 0.076 1.00 88.12 71 ASN A O 1
ATOM 570 N N . PHE A 1 72 ? 13.364 3.093 -0.829 1.00 86.56 72 PHE A N 1
ATOM 571 C CA . PHE A 1 72 ? 13.251 3.936 -2.018 1.00 86.56 72 PHE A CA 1
ATOM 572 C C . PHE A 1 72 ? 14.021 3.342 -3.206 1.00 86.56 72 PHE A C 1
ATOM 574 O O . PHE A 1 72 ? 14.826 2.428 -3.055 1.00 86.56 72 PHE A O 1
ATOM 581 N N . LEU A 1 73 ? 13.756 3.881 -4.395 1.00 88.31 73 LEU A N 1
ATOM 582 C CA . LEU A 1 73 ? 14.609 3.756 -5.578 1.00 88.31 73 LEU A CA 1
ATOM 583 C C . LEU A 1 73 ? 14.956 5.158 -6.055 1.00 88.31 73 LEU A C 1
ATOM 585 O O . LEU A 1 73 ? 14.148 6.081 -5.898 1.00 88.31 73 LEU A O 1
ATOM 589 N N . ASP A 1 74 ? 16.124 5.336 -6.665 1.00 85.81 74 ASP A N 1
ATOM 590 C CA . ASP A 1 74 ? 16.432 6.629 -7.259 1.00 85.81 74 ASP A CA 1
ATOM 591 C C . ASP A 1 74 ? 15.543 6.927 -8.488 1.00 85.81 74 ASP A C 1
ATOM 593 O O . ASP A 1 74 ? 14.724 6.119 -8.947 1.00 85.81 74 ASP A O 1
ATOM 597 N N . LYS A 1 75 ? 15.664 8.144 -9.028 1.00 85.88 75 LYS A N 1
ATOM 598 C CA . LYS A 1 75 ? 14.835 8.592 -10.155 1.00 85.88 75 LYS A CA 1
ATOM 599 C C . LYS A 1 75 ? 15.039 7.747 -11.419 1.00 85.88 75 LYS A C 1
ATOM 601 O O . LYS A 1 75 ? 14.095 7.587 -12.188 1.00 85.88 75 LYS A O 1
ATOM 606 N N . VAL A 1 76 ? 16.255 7.263 -11.666 1.00 87.69 76 VAL A N 1
ATOM 607 C CA . VAL A 1 76 ? 16.587 6.484 -12.865 1.00 87.69 76 VAL A CA 1
ATOM 608 C C . VAL A 1 76 ? 16.071 5.059 -12.706 1.00 87.69 76 VAL A C 1
ATOM 610 O O . VAL A 1 76 ? 15.354 4.574 -13.576 1.00 87.69 76 VAL A O 1
ATOM 613 N N . GLU A 1 77 ? 16.358 4.442 -11.564 1.00 89.62 77 GLU A N 1
ATOM 614 C CA . GLU A 1 77 ? 15.927 3.093 -11.194 1.00 89.62 77 GLU A CA 1
ATOM 615 C C . GLU A 1 77 ? 14.401 2.981 -11.171 1.00 89.62 77 GLU A C 1
ATOM 617 O O . GLU A 1 77 ? 13.800 2.170 -11.881 1.00 89.62 77 GLU A O 1
ATOM 622 N N . GLY A 1 78 ? 13.752 3.854 -10.397 1.00 90.75 78 GLY A N 1
ATOM 623 C CA . GLY A 1 78 ? 12.301 3.875 -10.290 1.00 90.75 78 GLY A CA 1
ATOM 624 C C . GLY A 1 78 ? 11.627 4.311 -11.592 1.00 90.75 78 GLY A C 1
ATOM 625 O O . GLY A 1 78 ? 10.524 3.854 -11.878 1.00 90.75 78 GLY A O 1
ATOM 626 N N . GLY A 1 79 ? 12.275 5.170 -12.387 1.00 91.00 79 GLY A N 1
ATOM 627 C CA . GLY A 1 79 ? 11.780 5.591 -13.698 1.00 91.00 79 GLY A CA 1
ATOM 628 C C . GLY A 1 79 ? 11.797 4.453 -14.719 1.00 91.00 79 GLY A C 1
ATOM 629 O O . GLY A 1 79 ? 10.819 4.274 -15.445 1.00 91.00 79 GLY A O 1
ATOM 630 N N . TRP A 1 80 ? 12.866 3.649 -14.738 1.00 92.06 80 TRP A N 1
ATOM 631 C CA . TRP A 1 80 ? 12.929 2.438 -15.555 1.00 92.06 80 TRP A CA 1
ATOM 632 C C . TRP A 1 80 ? 11.839 1.448 -15.139 1.00 92.06 80 TRP A C 1
ATOM 634 O O . TRP A 1 80 ? 11.066 1.011 -15.989 1.00 92.06 80 TRP A O 1
ATOM 644 N N . LEU A 1 81 ? 11.713 1.161 -13.838 1.00 93.31 81 LEU A N 1
ATOM 645 C CA . LEU A 1 81 ? 10.719 0.210 -13.335 1.00 93.31 81 LEU A CA 1
ATOM 646 C C . LEU A 1 81 ? 9.284 0.676 -13.626 1.00 93.31 81 LEU A C 1
ATOM 648 O O . LEU A 1 81 ? 8.464 -0.106 -14.100 1.00 93.31 81 LEU A O 1
ATOM 652 N N . TRP A 1 82 ? 8.995 1.968 -13.434 1.00 93.38 82 TRP A N 1
ATOM 653 C CA . TRP A 1 82 ? 7.712 2.564 -13.812 1.00 93.38 82 TRP A CA 1
ATOM 654 C C . TRP A 1 82 ? 7.418 2.417 -15.311 1.00 93.38 82 TRP A C 1
ATOM 656 O O . TRP A 1 82 ? 6.289 2.101 -15.683 1.00 93.38 82 TRP A O 1
ATOM 666 N N . ASN A 1 83 ? 8.404 2.630 -16.187 1.00 92.25 83 ASN A N 1
ATOM 667 C CA . ASN A 1 83 ? 8.208 2.459 -17.628 1.00 92.25 83 ASN A CA 1
ATOM 668 C C . ASN A 1 83 ? 7.795 1.020 -17.973 1.00 92.25 83 ASN A C 1
ATOM 670 O O . ASN A 1 83 ? 6.896 0.819 -18.785 1.00 92.25 83 ASN A O 1
ATOM 674 N N . GLN A 1 84 ? 8.402 0.026 -17.324 1.00 93.31 84 GLN A N 1
ATOM 675 C CA . GLN A 1 84 ? 8.046 -1.379 -17.535 1.00 93.31 84 GLN A CA 1
ATOM 676 C C . GLN A 1 84 ? 6.628 -1.700 -17.035 1.00 93.31 84 GLN A C 1
ATOM 678 O O . GLN A 1 84 ? 5.865 -2.369 -17.731 1.00 93.31 84 GLN A O 1
ATOM 683 N N . VAL A 1 85 ? 6.245 -1.165 -15.872 1.00 93.25 85 VAL A N 1
ATOM 684 C CA . VAL A 1 85 ? 4.894 -1.320 -15.302 1.00 93.25 85 VAL A CA 1
ATOM 685 C C . VAL A 1 85 ? 3.833 -0.643 -16.174 1.00 93.25 85 VAL A C 1
ATOM 687 O O . VAL A 1 85 ? 2.843 -1.261 -16.548 1.00 93.25 85 VAL A O 1
ATOM 690 N N . SER A 1 86 ? 4.047 0.620 -16.548 1.00 90.44 86 SER A N 1
ATOM 691 C CA . SER A 1 86 ? 3.064 1.433 -17.284 1.00 90.44 86 SER A CA 1
ATOM 692 C C . SER A 1 86 ? 2.853 1.012 -18.738 1.00 90.44 86 SER A C 1
ATOM 694 O O . SER A 1 86 ? 1.812 1.317 -19.314 1.00 90.44 86 SER A O 1
ATOM 696 N N . THR A 1 87 ? 3.813 0.300 -19.329 1.00 88.75 87 THR A N 1
ATOM 697 C CA . THR A 1 87 ? 3.686 -0.291 -20.670 1.00 88.75 87 THR A CA 1
ATOM 698 C C . THR A 1 87 ? 3.184 -1.736 -20.645 1.00 88.75 87 THR A C 1
ATOM 700 O O . THR A 1 87 ? 3.091 -2.346 -21.706 1.00 88.75 87 THR A O 1
ATOM 703 N N . ALA A 1 88 ? 2.860 -2.281 -19.463 1.00 81.88 88 ALA A N 1
ATOM 704 C CA . ALA A 1 88 ? 2.500 -3.688 -19.263 1.00 81.88 88 ALA A CA 1
ATOM 705 C C . ALA A 1 88 ? 3.534 -4.669 -19.858 1.00 81.88 88 ALA A C 1
ATOM 707 O O . ALA A 1 88 ? 3.186 -5.730 -20.371 1.00 81.88 88 ALA A O 1
ATOM 708 N N . SER A 1 89 ? 4.817 -4.298 -19.796 1.00 88.50 89 SER A N 1
ATOM 709 C CA . SER A 1 89 ? 5.923 -5.123 -20.303 1.00 88.50 89 SER A CA 1
ATOM 710 C C . SER A 1 89 ? 6.381 -6.177 -19.287 1.00 88.50 89 SER A C 1
ATOM 712 O O . SER A 1 89 ? 7.070 -7.129 -19.649 1.00 88.50 89 SER A O 1
ATOM 714 N N . LEU A 1 90 ? 6.003 -6.024 -18.011 1.00 91.38 90 LEU A N 1
ATOM 715 C CA . LEU A 1 90 ? 6.272 -7.009 -16.961 1.00 91.38 90 LEU A CA 1
ATOM 716 C C . LEU A 1 90 ? 5.129 -8.027 -16.834 1.00 91.38 90 LEU A C 1
ATOM 718 O O . LEU A 1 90 ? 3.974 -7.678 -17.076 1.00 91.38 90 LEU A O 1
ATOM 722 N N . PRO A 1 91 ? 5.428 -9.254 -16.371 1.00 93.69 91 PRO A N 1
ATOM 723 C CA . PRO A 1 91 ? 4.419 -10.182 -15.869 1.00 93.69 91 PRO A CA 1
ATOM 724 C C . PRO A 1 91 ? 3.513 -9.557 -14.794 1.00 93.69 91 PRO A C 1
ATOM 726 O O . PRO A 1 91 ? 3.962 -8.726 -13.999 1.00 93.69 91 PRO A O 1
ATOM 729 N N . GLU A 1 92 ? 2.247 -9.981 -14.750 1.00 93.25 92 GLU A N 1
ATOM 730 C CA . GLU A 1 92 ? 1.234 -9.435 -13.831 1.00 93.25 92 GLU A CA 1
ATOM 731 C C . GLU A 1 92 ? 1.637 -9.548 -12.354 1.00 93.25 92 GLU A C 1
ATOM 733 O O . GLU A 1 92 ? 1.369 -8.633 -11.580 1.00 93.25 92 GLU A O 1
ATOM 738 N N . ASP A 1 93 ? 2.337 -10.613 -11.960 1.00 94.94 93 ASP A N 1
ATOM 739 C CA . ASP A 1 93 ? 2.819 -10.806 -10.590 1.00 94.94 93 ASP A CA 1
ATOM 740 C C . ASP A 1 93 ? 3.865 -9.757 -10.184 1.00 94.94 93 ASP A C 1
ATOM 742 O O . ASP A 1 93 ? 3.874 -9.297 -9.043 1.00 94.94 93 ASP A O 1
ATOM 746 N N . LEU A 1 94 ? 4.712 -9.309 -11.116 1.00 96.12 94 LEU A N 1
ATOM 747 C CA . LEU A 1 94 ? 5.667 -8.233 -10.847 1.00 96.12 94 LEU A CA 1
ATOM 748 C C . LEU A 1 94 ? 4.994 -6.860 -10.804 1.00 96.12 94 LEU A C 1
ATOM 750 O O . LEU A 1 94 ? 5.430 -5.999 -10.039 1.00 96.12 94 LEU A O 1
ATOM 754 N N . ILE A 1 95 ? 3.936 -6.647 -11.591 1.00 94.88 95 ILE A N 1
ATOM 755 C CA . ILE A 1 95 ? 3.112 -5.431 -11.511 1.00 94.88 95 ILE A CA 1
ATOM 756 C C . ILE A 1 95 ? 2.387 -5.380 -10.162 1.00 94.88 95 ILE A C 1
ATOM 758 O O . ILE A 1 95 ? 2.384 -4.345 -9.494 1.00 94.88 95 ILE A O 1
ATOM 762 N N . ASP A 1 96 ? 1.820 -6.503 -9.730 1.00 95.38 96 ASP A N 1
ATOM 763 C CA . ASP A 1 96 ? 1.162 -6.615 -8.435 1.00 95.38 96 ASP A CA 1
ATOM 764 C C . ASP A 1 96 ? 2.143 -6.359 -7.283 1.00 95.38 96 ASP A C 1
ATOM 766 O O . ASP A 1 96 ? 1.883 -5.493 -6.445 1.00 95.38 96 ASP A O 1
ATOM 770 N N . ARG A 1 97 ? 3.322 -7.003 -7.302 1.00 95.56 97 ARG A N 1
ATOM 771 C CA . ARG A 1 97 ? 4.412 -6.714 -6.356 1.00 95.56 97 ARG A CA 1
ATOM 772 C C . ARG A 1 97 ? 4.816 -5.243 -6.374 1.00 95.56 97 ARG A C 1
ATOM 774 O O . ARG A 1 97 ? 4.987 -4.640 -5.312 1.00 95.56 97 ARG A O 1
ATOM 781 N N . TYR A 1 98 ? 4.946 -4.644 -7.562 1.00 95.31 98 TYR A N 1
ATOM 782 C CA . TYR A 1 98 ? 5.325 -3.241 -7.706 1.00 95.31 98 TYR A CA 1
ATOM 783 C C . TYR A 1 98 ? 4.412 -2.322 -6.904 1.00 95.31 98 TYR A C 1
ATOM 785 O O . TYR A 1 98 ? 4.932 -1.470 -6.182 1.00 95.31 98 TYR A O 1
ATOM 793 N N . TYR A 1 99 ? 3.096 -2.498 -6.997 1.00 95.12 99 TYR A N 1
ATOM 794 C CA . TYR A 1 99 ? 2.156 -1.669 -6.254 1.00 95.12 99 TYR A CA 1
ATOM 795 C C . TYR A 1 99 ? 2.022 -2.102 -4.798 1.00 95.12 99 TYR A C 1
ATOM 797 O O . TYR A 1 99 ? 2.042 -1.247 -3.915 1.00 95.12 99 TYR A O 1
ATOM 805 N N . SER A 1 100 ? 1.945 -3.403 -4.514 1.00 94.69 100 SER A N 1
ATOM 806 C CA . SER A 1 100 ? 1.692 -3.878 -3.155 1.00 94.69 100 SER A CA 1
ATOM 807 C C . SER A 1 100 ? 2.805 -3.558 -2.175 1.00 94.69 100 SER A C 1
ATOM 809 O O . SER A 1 100 ? 2.540 -3.241 -1.025 1.00 94.69 100 SER A O 1
ATOM 811 N N . GLU A 1 101 ? 4.056 -3.620 -2.623 1.00 94.56 101 GLU A N 1
ATOM 812 C CA . GLU A 1 101 ? 5.213 -3.361 -1.763 1.00 94.56 101 GLU A CA 1
ATOM 813 C C . GLU A 1 101 ? 5.420 -1.859 -1.482 1.00 94.56 101 GLU A C 1
ATOM 815 O O . GLU A 1 101 ? 6.217 -1.500 -0.612 1.00 94.56 101 GLU A O 1
ATOM 820 N N . MET A 1 102 ? 4.710 -0.964 -2.191 1.00 93.25 102 MET A N 1
ATOM 821 C CA . MET A 1 102 ? 4.765 0.483 -1.931 1.00 93.25 102 MET A CA 1
ATOM 822 C C . MET A 1 102 ? 4.169 0.868 -0.582 1.00 93.25 102 MET A C 1
ATOM 824 O O . MET A 1 102 ? 4.469 1.947 -0.084 1.00 93.25 102 MET A O 1
ATOM 828 N N . LEU A 1 103 ? 3.310 0.029 -0.011 1.00 93.75 103 LEU A N 1
ATOM 829 C CA . LEU A 1 103 ? 2.627 0.328 1.233 1.00 93.75 103 LEU A CA 1
ATOM 830 C C . LEU A 1 103 ? 2.661 -0.899 2.140 1.00 93.75 103 LEU A C 1
ATOM 832 O O . LEU A 1 103 ? 2.042 -1.919 1.851 1.00 93.75 103 LEU A O 1
ATOM 836 N N . GLU A 1 104 ? 3.361 -0.768 3.258 1.00 94.56 104 GLU A N 1
ATOM 837 C CA . GLU A 1 104 ? 3.258 -1.688 4.385 1.00 94.56 104 GLU A CA 1
ATOM 838 C C . GLU A 1 104 ? 2.416 -1.046 5.483 1.00 94.56 104 GLU A C 1
ATOM 840 O O . GLU A 1 104 ? 2.488 0.161 5.700 1.00 94.56 104 GLU A O 1
ATOM 845 N N . VAL A 1 105 ? 1.589 -1.851 6.140 1.00 95.88 105 VAL A N 1
ATOM 846 C CA . VAL A 1 105 ? 0.522 -1.402 7.036 1.00 95.88 105 VAL A CA 1
ATOM 847 C C . VAL A 1 105 ? 0.307 -2.423 8.137 1.00 95.88 105 VAL A C 1
ATOM 849 O O . VAL A 1 105 ? 0.327 -3.627 7.884 1.00 95.88 105 VAL A O 1
ATOM 852 N N . TRP A 1 106 ? 0.069 -1.938 9.349 1.00 96.94 106 TRP A N 1
ATOM 853 C CA . TRP A 1 106 ? -0.218 -2.754 10.527 1.00 96.94 106 TRP A CA 1
ATOM 854 C C . TRP A 1 106 ? -1.235 -2.045 11.427 1.00 96.94 106 TRP A C 1
ATOM 856 O O . TRP A 1 106 ? -1.452 -0.838 11.312 1.00 96.94 106 TRP A O 1
ATOM 866 N N . ILE A 1 107 ? -1.875 -2.797 12.322 1.00 97.12 107 ILE A N 1
ATOM 867 C CA . ILE A 1 107 ? -2.713 -2.216 13.375 1.00 97.12 107 ILE A CA 1
ATOM 868 C C . ILE A 1 107 ? -1.799 -1.853 14.544 1.00 97.12 107 ILE A C 1
ATOM 870 O O . ILE A 1 107 ? -1.066 -2.707 15.039 1.00 97.12 107 ILE A O 1
ATOM 874 N N . ASP A 1 108 ? -1.849 -0.597 14.965 1.00 95.75 108 ASP A N 1
ATOM 875 C CA . ASP A 1 108 ? -1.135 -0.092 16.133 1.00 95.75 108 ASP A CA 1
ATOM 876 C C . ASP A 1 108 ? -2.082 -0.097 17.338 1.00 95.75 108 ASP A C 1
ATOM 878 O O . ASP A 1 108 ? -3.038 0.678 17.399 1.00 95.75 108 ASP A O 1
ATOM 882 N N . VAL A 1 109 ? -1.866 -1.037 18.255 1.00 96.50 109 VAL A N 1
ATOM 883 C CA . VAL A 1 109 ? -2.652 -1.231 19.480 1.00 96.50 109 VAL A CA 1
ATOM 884 C C . VAL A 1 109 ? -1.716 -1.608 20.629 1.00 96.50 109 VAL A C 1
ATOM 886 O O . VAL A 1 109 ? -0.689 -2.247 20.389 1.00 96.50 109 VAL A O 1
ATOM 889 N N . PRO A 1 110 ? -2.050 -1.256 21.883 1.00 96.75 110 PRO A N 1
ATOM 890 C CA . PRO A 1 110 ? -1.306 -1.737 23.041 1.00 96.75 110 PRO A CA 1
ATOM 891 C C . PRO A 1 110 ? -1.405 -3.263 23.162 1.00 96.75 110 PRO A C 1
ATOM 893 O O . PRO A 1 110 ? -2.402 -3.863 22.769 1.00 96.75 110 PRO A O 1
ATOM 896 N N . GLU A 1 111 ? -0.401 -3.891 23.774 1.00 96.69 111 GLU A N 1
ATOM 897 C CA . GLU A 1 111 ? -0.406 -5.342 24.013 1.00 96.69 111 GLU A CA 1
ATOM 898 C C . GLU A 1 111 ? -1.493 -5.764 25.016 1.00 96.69 111 GLU A C 1
ATOM 900 O O . GLU A 1 111 ? -2.091 -6.830 24.879 1.00 96.69 111 GLU A O 1
ATOM 905 N N . SER A 1 112 ? -1.782 -4.917 26.009 1.00 96.81 112 SER A N 1
ATOM 906 C CA . SER A 1 112 ? -2.785 -5.189 27.039 1.00 96.81 112 SER A CA 1
ATOM 907 C C . SER A 1 112 ? -3.431 -3.923 27.595 1.00 96.81 112 SER A C 1
ATOM 909 O O . SER A 1 112 ? -2.776 -2.883 27.663 1.00 96.81 112 SER A O 1
ATOM 911 N N . ILE A 1 113 ? -4.674 -4.042 28.067 1.00 96.62 113 ILE A N 1
ATOM 912 C CA . ILE A 1 113 ? -5.431 -2.990 28.771 1.00 96.62 113 ILE A CA 1
ATOM 913 C C . ILE A 1 113 ? -6.284 -3.588 29.899 1.00 96.62 113 ILE A C 1
ATOM 915 O O . ILE A 1 113 ? -6.545 -4.793 29.906 1.00 96.62 113 ILE A O 1
ATOM 919 N N . MET A 1 114 ? -6.790 -2.766 30.819 1.00 96.69 114 MET A N 1
ATOM 920 C CA . MET A 1 114 ? -7.823 -3.203 31.767 1.00 96.69 114 MET A CA 1
ATOM 921 C C . MET A 1 114 ? -9.230 -3.060 31.168 1.00 96.69 114 MET A C 1
ATOM 923 O O . MET A 1 114 ? -9.482 -2.218 30.304 1.00 96.69 114 MET A O 1
ATOM 927 N N . ILE A 1 115 ? -10.192 -3.844 31.666 1.00 95.44 115 ILE A N 1
ATOM 928 C CA . ILE A 1 115 ? -11.615 -3.651 31.344 1.00 95.44 115 ILE A CA 1
ATOM 929 C C . ILE A 1 115 ? -12.022 -2.194 31.599 1.00 95.44 115 ILE A C 1
ATOM 931 O O . ILE A 1 115 ? -11.766 -1.632 32.667 1.00 95.44 115 ILE A O 1
ATOM 935 N N . GLY A 1 116 ? -12.738 -1.616 30.633 1.00 92.88 116 GLY A N 1
ATOM 936 C CA . GLY A 1 116 ? -13.269 -0.258 30.710 1.00 92.88 116 GLY A CA 1
ATOM 937 C C . GLY A 1 116 ? -12.230 0.844 30.507 1.00 92.88 116 GLY A C 1
ATOM 938 O O . GLY A 1 116 ? -12.614 2.013 30.484 1.00 92.88 116 GLY A O 1
ATOM 939 N N . GLU A 1 117 ? -10.948 0.508 30.338 1.00 94.38 117 GLU A N 1
ATOM 940 C CA . GLU A 1 117 ? -9.948 1.476 29.897 1.00 94.38 117 GLU A CA 1
ATOM 941 C C . GLU A 1 117 ? -10.113 1.801 28.415 1.00 94.38 117 GLU A C 1
ATOM 943 O O . GLU A 1 117 ? -10.657 1.027 27.619 1.00 94.38 117 GLU A O 1
ATOM 948 N N . GLN A 1 118 ? -9.644 2.993 28.062 1.00 94.94 118 GLN A N 1
ATOM 949 C CA . GLN A 1 118 ? -9.589 3.448 26.688 1.00 94.94 118 GLN A CA 1
ATOM 950 C C . GLN A 1 118 ? -8.543 2.634 25.924 1.00 94.94 118 GLN A C 1
ATOM 952 O O . GLN A 1 118 ? -7.374 2.588 26.301 1.00 94.94 118 GLN A O 1
ATOM 957 N N . LEU A 1 119 ? -8.982 2.008 24.838 1.00 95.00 119 LEU A N 1
ATOM 958 C CA . LEU A 1 119 ? -8.153 1.307 23.876 1.00 95.00 119 LEU A CA 1
ATOM 959 C C . LEU A 1 119 ? -7.879 2.234 22.685 1.00 95.00 119 LEU A C 1
ATOM 961 O O . LEU A 1 119 ? -8.777 2.398 21.852 1.00 95.00 119 LEU A O 1
ATOM 965 N N . PRO A 1 120 ? -6.679 2.827 22.571 1.00 95.50 120 PRO A N 1
ATOM 966 C CA . PRO A 1 120 ? -6.287 3.497 21.343 1.00 95.50 120 PRO A CA 1
ATOM 967 C C . PRO A 1 120 ? -6.048 2.450 20.249 1.00 95.50 120 PRO A C 1
ATOM 969 O O . PRO A 1 120 ? -5.338 1.465 20.458 1.00 95.50 120 PRO A O 1
ATOM 972 N N . VAL A 1 121 ? -6.648 2.668 19.083 1.00 96.06 121 VAL A N 1
ATOM 973 C CA . VAL A 1 121 ? -6.471 1.846 17.882 1.00 96.06 121 VAL A CA 1
ATOM 974 C C . VAL A 1 121 ? -6.001 2.748 16.752 1.00 96.06 121 VAL A C 1
ATOM 976 O O . VAL A 1 121 ? -6.676 3.715 16.401 1.00 96.06 121 VAL A O 1
ATOM 979 N N . GLY A 1 122 ? -4.846 2.439 16.179 1.00 95.00 122 GLY A N 1
ATOM 980 C CA . GLY A 1 122 ? -4.252 3.159 15.062 1.00 95.00 122 GLY A CA 1
ATOM 981 C C . GLY A 1 122 ? -3.991 2.264 13.857 1.00 95.00 122 GLY A C 1
ATOM 982 O O . GLY A 1 122 ? -3.941 1.037 13.958 1.00 95.00 122 GLY A O 1
ATOM 983 N N . LEU A 1 123 ? -3.803 2.889 12.699 1.00 94.94 123 LEU A N 1
ATOM 984 C CA . LEU A 1 123 ? -3.213 2.247 11.531 1.00 94.94 123 LEU A CA 1
ATOM 985 C C . LEU A 1 123 ? -1.796 2.797 11.366 1.00 94.94 123 LEU A C 1
ATOM 987 O O . LEU A 1 123 ? -1.625 3.966 11.025 1.00 94.94 123 LEU A O 1
ATOM 991 N N . GLY A 1 124 ? -0.796 1.960 11.624 1.00 93.94 124 GLY A N 1
ATOM 992 C CA . GLY A 1 124 ? 0.596 2.279 11.333 1.00 93.94 124 GLY A CA 1
ATOM 993 C C . GLY A 1 124 ? 0.930 1.952 9.881 1.00 93.94 124 GLY A C 1
ATOM 994 O O . GLY A 1 124 ? 0.301 1.082 9.268 1.00 93.94 124 GLY A O 1
ATOM 995 N N . SER A 1 125 ? 1.905 2.660 9.306 1.00 94.56 125 SER A N 1
ATOM 996 C CA .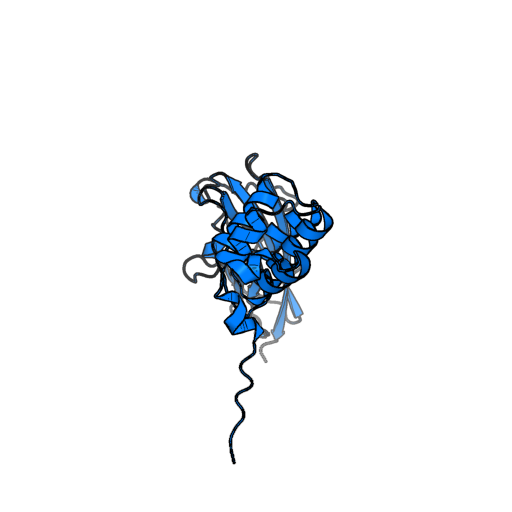 SER A 1 125 ? 2.322 2.399 7.931 1.00 94.56 125 SER A CA 1
ATOM 997 C C . SER A 1 125 ? 3.769 2.763 7.629 1.00 94.56 125 SER A C 1
ATOM 999 O O . SER A 1 125 ? 4.419 3.531 8.334 1.00 94.56 125 SER A O 1
ATOM 1001 N N . THR A 1 126 ? 4.274 2.192 6.542 1.00 92.12 126 THR A N 1
ATOM 1002 C CA . THR A 1 126 ? 5.501 2.611 5.871 1.00 92.12 126 THR A CA 1
ATOM 1003 C C . THR A 1 126 ? 5.210 2.721 4.383 1.00 92.12 126 THR A C 1
ATOM 1005 O O . THR A 1 126 ? 4.907 1.722 3.721 1.00 92.12 126 THR A O 1
ATOM 1008 N N . TYR A 1 127 ? 5.305 3.940 3.853 1.00 90.19 127 TYR A N 1
ATOM 1009 C CA . TYR A 1 127 ? 5.145 4.201 2.429 1.00 90.19 127 TYR A CA 1
ATOM 1010 C C . TYR A 1 127 ? 6.508 4.230 1.732 1.00 90.19 127 TYR A C 1
ATOM 1012 O O . TYR A 1 127 ? 7.363 5.070 2.009 1.00 90.19 127 TYR A O 1
ATOM 1020 N N . ARG A 1 128 ? 6.715 3.313 0.788 1.00 90.12 128 ARG A N 1
ATOM 1021 C CA . ARG A 1 128 ? 7.923 3.239 -0.037 1.00 90.12 128 ARG A CA 1
ATOM 1022 C C . ARG A 1 128 ? 7.679 3.983 -1.332 1.00 90.12 128 ARG A C 1
ATOM 1024 O O . ARG A 1 128 ? 6.900 3.551 -2.186 1.00 90.12 128 ARG A O 1
ATOM 1031 N N . HIS A 1 129 ? 8.370 5.106 -1.487 1.00 75.19 129 HIS A N 1
ATOM 1032 C CA . HIS A 1 129 ? 8.243 5.925 -2.680 1.00 75.19 129 HIS A CA 1
ATOM 1033 C C . HIS A 1 129 ? 8.572 5.127 -3.945 1.00 75.19 129 HIS A C 1
ATOM 1035 O O . HIS A 1 129 ? 9.578 4.421 -4.038 1.00 75.19 129 HIS A O 1
ATOM 1041 N N . SER A 1 130 ? 7.728 5.304 -4.955 1.00 72.75 130 SER A N 1
ATOM 1042 C CA . SER A 1 130 ? 8.029 4.947 -6.332 1.00 72.75 130 SER A CA 1
ATOM 1043 C C . SER A 1 130 ? 8.262 6.228 -7.137 1.00 72.75 130 SER A C 1
ATOM 1045 O O . SER A 1 130 ? 7.666 7.272 -6.868 1.00 72.75 130 SER A O 1
ATOM 1047 N N . SER A 1 131 ? 9.113 6.162 -8.160 1.00 80.75 131 SER A N 1
ATOM 1048 C CA . SER A 1 131 ? 9.360 7.293 -9.071 1.00 80.75 131 SER A CA 1
ATOM 1049 C C . SER A 1 131 ? 8.251 7.451 -10.125 1.00 80.75 131 SER A C 1
ATOM 1051 O O . SER A 1 131 ? 8.516 7.884 -11.248 1.00 80.75 131 SER A O 1
ATOM 1053 N N . GLN A 1 132 ? 7.011 7.083 -9.785 1.00 82.12 132 GLN A N 1
ATOM 1054 C CA . GLN A 1 132 ? 5.857 7.258 -10.662 1.00 82.12 132 GLN A CA 1
ATOM 1055 C C . GLN A 1 132 ? 5.552 8.755 -10.882 1.00 82.12 132 GLN A C 1
ATOM 1057 O O . GLN A 1 132 ? 5.890 9.596 -10.041 1.00 82.12 132 GLN A O 1
ATOM 1062 N N . PRO A 1 133 ? 4.924 9.134 -12.010 1.00 85.06 133 PRO A N 1
ATOM 1063 C CA . PRO A 1 133 ? 4.523 10.514 -12.253 1.00 85.06 133 PRO A CA 1
ATOM 1064 C C . PRO A 1 133 ? 3.603 11.031 -11.144 1.00 85.06 133 PRO A C 1
ATOM 1066 O O . PRO A 1 133 ? 2.765 10.289 -10.648 1.00 85.06 133 PRO A O 1
ATOM 1069 N N . LYS A 1 134 ? 3.663 12.333 -10.833 1.00 84.06 134 LYS A N 1
ATOM 1070 C CA . LYS A 1 134 ? 2.769 12.979 -9.842 1.00 84.06 134 LYS A CA 1
ATOM 1071 C C . LYS A 1 134 ? 1.276 12.857 -10.171 1.00 84.06 134 LYS A C 1
ATOM 1073 O O . LYS A 1 134 ? 0.426 13.117 -9.326 1.00 84.06 134 LYS A O 1
ATOM 1078 N N . SER A 1 135 ? 0.954 12.536 -11.422 1.00 86.81 135 SER A N 1
ATOM 1079 C CA . SER A 1 135 ? -0.408 12.241 -11.844 1.00 86.81 135 SER A CA 1
ATOM 1080 C C . SER A 1 135 ? -0.887 10.876 -11.364 1.00 86.81 135 SER A C 1
ATOM 1082 O O . SER A 1 135 ? -2.084 10.668 -11.386 1.00 86.81 135 SER A O 1
ATOM 1084 N N . ILE A 1 136 ? -0.013 9.954 -10.956 1.00 90.19 136 ILE A N 1
ATOM 1085 C CA . ILE A 1 136 ? -0.370 8.626 -10.449 1.00 90.19 136 ILE A CA 1
ATOM 1086 C C . ILE A 1 136 ? -0.225 8.636 -8.932 1.00 90.19 136 ILE A C 1
ATOM 1088 O O . ILE A 1 136 ? 0.877 8.800 -8.409 1.00 90.19 136 ILE A O 1
ATOM 1092 N N . ASN A 1 137 ? -1.336 8.446 -8.226 1.00 89.44 137 ASN A N 1
ATOM 1093 C CA . ASN A 1 137 ? -1.368 8.518 -6.769 1.00 89.44 137 ASN A CA 1
ATOM 1094 C C . ASN A 1 137 ? -1.958 7.246 -6.173 1.00 89.44 137 ASN A C 1
ATOM 1096 O O . ASN A 1 137 ? -2.856 6.637 -6.754 1.00 89.44 137 ASN A O 1
ATOM 1100 N N . GLY A 1 138 ? -1.444 6.885 -4.999 1.00 92.06 138 GLY A N 1
ATOM 1101 C CA . GLY A 1 138 ? -2.019 5.855 -4.150 1.00 92.06 138 GLY A CA 1
ATOM 1102 C C . GLY A 1 138 ? -2.948 6.460 -3.108 1.00 92.06 138 GLY A C 1
ATOM 1103 O O . GLY A 1 138 ? -2.585 7.432 -2.441 1.00 92.06 138 GLY A O 1
ATOM 1104 N N . VAL A 1 139 ? -4.135 5.882 -2.962 1.00 92.62 139 VAL A N 1
ATOM 1105 C CA . VAL A 1 139 ? -5.133 6.281 -1.968 1.00 92.62 139 VAL A CA 1
ATOM 1106 C C . VAL A 1 139 ? -5.579 5.093 -1.126 1.00 92.62 139 VAL A C 1
ATOM 1108 O O . VAL A 1 139 ? -5.596 3.956 -1.594 1.00 92.62 139 VAL A O 1
ATOM 1111 N N . ILE A 1 140 ? -5.961 5.373 0.115 1.00 93.06 140 ILE A N 1
ATOM 1112 C CA . ILE A 1 140 ? -6.532 4.420 1.058 1.00 93.06 140 ILE A CA 1
ATOM 1113 C C . ILE A 1 140 ? -7.989 4.787 1.286 1.00 93.06 140 ILE A C 1
ATOM 1115 O O . ILE A 1 140 ? -8.290 5.902 1.710 1.00 93.06 140 ILE A O 1
ATOM 1119 N N . CYS A 1 141 ? -8.889 3.845 1.034 1.00 92.31 141 CYS A N 1
ATOM 1120 C CA . CYS A 1 141 ? -10.297 3.952 1.394 1.00 92.31 141 CYS A CA 1
ATOM 1121 C C . CYS A 1 141 ? -10.536 3.066 2.621 1.00 92.31 141 CYS A C 1
ATOM 1123 O O . CYS A 1 141 ? -10.499 1.839 2.517 1.00 92.31 141 CYS A O 1
ATOM 1125 N N . PHE A 1 142 ? -10.722 3.687 3.790 1.00 92.94 142 PHE A N 1
ATOM 1126 C CA . PHE A 1 142 ? -10.720 3.001 5.085 1.00 92.94 142 PHE A CA 1
ATOM 1127 C C . PHE A 1 142 ? -12.120 2.564 5.530 1.00 92.94 142 PHE A C 1
ATOM 1129 O O . PHE A 1 142 ? -12.978 3.403 5.811 1.00 92.94 142 PHE A O 1
ATOM 1136 N N . GLY A 1 143 ? -12.335 1.248 5.589 1.00 91.50 143 GLY A N 1
ATOM 1137 C CA . GLY A 1 143 ? -13.623 0.614 5.895 1.00 91.50 143 GLY A CA 1
ATOM 1138 C C . GLY A 1 143 ? -13.904 0.534 7.379 1.00 91.50 143 GLY A C 1
ATOM 1139 O O . GLY A 1 143 ? -15.048 0.694 7.794 1.00 91.50 143 GLY A O 1
ATOM 1140 N N . GLY A 1 144 ? -12.851 0.413 8.177 1.00 93.81 144 GLY A N 1
ATOM 1141 C CA . GLY A 1 144 ? -12.925 0.687 9.595 1.00 93.81 144 GLY A CA 1
ATOM 1142 C C . GLY A 1 144 ? -12.044 -0.196 10.454 1.00 93.81 144 GLY 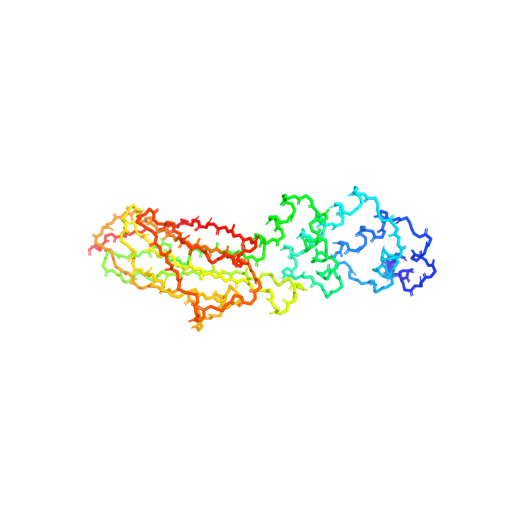A C 1
ATOM 1143 O O . GLY A 1 144 ? -11.409 -1.131 9.961 1.00 93.81 144 GLY A O 1
ATOM 1144 N N . PHE A 1 145 ? -12.047 0.113 11.748 1.00 95.81 145 PHE A N 1
ATOM 1145 C CA . PHE A 1 145 ? -11.613 -0.810 12.794 1.00 95.81 145 PHE A CA 1
ATOM 1146 C C . PHE A 1 145 ? -12.811 -1.576 13.345 1.00 95.81 145 PHE A C 1
ATOM 1148 O O . PHE A 1 145 ? -13.874 -0.990 13.524 1.00 95.81 145 PHE A O 1
ATOM 1155 N N . TYR A 1 146 ? -12.628 -2.854 13.660 1.00 95.06 146 TYR A N 1
ATOM 1156 C CA . TYR A 1 146 ? -13.683 -3.740 14.150 1.00 95.06 146 TYR A CA 1
ATOM 1157 C C . TYR A 1 146 ? -13.186 -4.572 15.330 1.00 95.06 146 TYR A C 1
ATOM 1159 O O . TYR A 1 146 ? -12.007 -4.932 15.387 1.00 95.06 146 TYR A O 1
ATOM 1167 N N . PHE A 1 147 ? -14.096 -4.937 16.233 1.00 93.75 147 PHE A N 1
ATOM 1168 C CA . PHE A 1 147 ? -13.838 -5.939 17.264 1.00 93.75 147 PHE A CA 1
ATOM 1169 C C . PHE A 1 147 ? -14.432 -7.286 16.871 1.00 93.75 147 PHE A C 1
ATOM 1171 O O . PHE A 1 147 ? -15.618 -7.393 16.570 1.00 93.75 147 PHE A O 1
ATOM 1178 N N . GLY A 1 148 ? -13.615 -8.340 16.911 1.00 89.44 148 GLY A N 1
ATOM 1179 C CA . GLY A 1 148 ? -14.083 -9.696 16.637 1.00 89.44 148 GLY A CA 1
ATOM 1180 C C . GLY A 1 148 ? -14.721 -9.820 15.251 1.00 89.44 148 GLY A C 1
ATOM 1181 O O . GLY A 1 148 ? -14.046 -9.622 14.241 1.00 89.44 148 GLY A O 1
ATOM 1182 N N . ASP A 1 149 ? -15.985 -10.229 15.213 1.00 88.06 149 ASP A N 1
ATOM 1183 C CA . ASP A 1 149 ? -16.816 -10.327 14.003 1.00 88.06 149 ASP A CA 1
ATOM 1184 C C . ASP A 1 149 ? -17.978 -9.319 14.020 1.00 88.06 149 ASP A C 1
ATOM 1186 O O . ASP A 1 149 ? -18.941 -9.483 13.272 1.00 88.06 149 ASP A O 1
ATOM 1190 N N . ASP A 1 150 ? -17.918 -8.289 14.876 1.00 88.00 150 ASP A N 1
ATOM 1191 C CA . ASP A 1 150 ? -18.935 -7.235 14.890 1.00 88.00 150 ASP A CA 1
ATOM 1192 C C . ASP A 1 150 ? -18.952 -6.530 13.522 1.00 88.00 150 ASP A C 1
ATOM 1194 O O . ASP A 1 150 ? -17.908 -6.037 13.082 1.00 88.00 150 ASP A O 1
ATOM 1198 N N . PRO A 1 151 ? -20.100 -6.483 12.821 1.00 84.44 151 PRO A N 1
ATOM 1199 C CA . PRO A 1 151 ? -20.198 -5.804 11.533 1.00 84.44 151 PRO A CA 1
ATOM 1200 C C . PRO A 1 151 ? -20.125 -4.275 11.654 1.00 84.44 151 PRO A C 1
ATOM 1202 O O . PRO A 1 151 ? -19.962 -3.592 10.641 1.00 84.44 151 PRO A O 1
ATOM 1205 N N . ASN A 1 152 ? -20.256 -3.717 12.861 1.00 87.69 152 ASN A N 1
ATOM 1206 C CA . ASN A 1 152 ? -20.239 -2.279 13.088 1.00 87.69 152 ASN A CA 1
ATOM 1207 C C . ASN A 1 152 ? -18.805 -1.795 13.349 1.00 87.69 152 ASN A C 1
ATOM 1209 O O . ASN A 1 152 ? -18.177 -2.218 14.323 1.00 87.69 152 ASN A O 1
ATOM 1213 N N . PRO A 1 153 ? -18.265 -0.892 12.512 1.00 90.44 153 PRO A N 1
ATOM 1214 C CA . PRO A 1 153 ? -16.930 -0.366 12.732 1.00 90.44 153 PRO A CA 1
ATOM 1215 C C . PRO A 1 153 ? -16.904 0.597 13.925 1.00 90.44 153 PRO A C 1
ATOM 1217 O O . PRO A 1 153 ? -17.756 1.474 14.048 1.00 90.44 153 PRO A O 1
ATOM 1220 N N . ILE A 1 154 ? -15.859 0.492 14.744 1.00 89.81 154 ILE A N 1
ATOM 1221 C CA . ILE A 1 154 ? -15.503 1.437 15.817 1.00 89.81 154 ILE A CA 1
ATOM 1222 C C . ILE A 1 154 ? -15.286 2.833 15.227 1.00 89.81 154 ILE A C 1
ATOM 1224 O O . ILE A 1 154 ? -15.730 3.843 15.765 1.00 89.81 154 ILE A O 1
ATOM 1228 N N . ALA A 1 155 ? -14.588 2.879 14.095 1.00 86.62 155 ALA A N 1
ATOM 1229 C CA . ALA A 1 155 ? -14.371 4.079 13.313 1.00 86.62 155 ALA A CA 1
ATOM 1230 C C . ALA A 1 155 ? -14.280 3.701 11.845 1.00 86.62 155 ALA A C 1
ATOM 1232 O O . ALA A 1 155 ? -13.708 2.669 11.509 1.00 86.62 155 ALA A O 1
ATOM 1233 N N . ARG A 1 156 ? -14.795 4.567 10.977 1.00 86.56 156 ARG A N 1
ATOM 1234 C CA . ARG A 1 156 ? -14.742 4.453 9.519 1.00 86.56 156 ARG A CA 1
ATOM 1235 C C . ARG A 1 156 ? -14.531 5.844 8.930 1.00 86.56 156 ARG A C 1
ATOM 1237 O O . ARG A 1 156 ? -14.875 6.842 9.564 1.00 86.56 156 ARG A O 1
ATOM 1244 N N . LYS A 1 157 ? -13.955 5.931 7.729 1.00 84.69 157 LYS A N 1
ATOM 1245 C CA . LYS A 1 157 ? -13.829 7.199 6.998 1.00 84.69 157 LYS A CA 1
ATOM 1246 C C . LYS A 1 157 ? -14.720 7.167 5.760 1.00 84.69 157 LYS A C 1
ATOM 1248 O O . LYS A 1 157 ? -14.756 6.179 5.032 1.00 84.69 157 LYS A O 1
ATOM 1253 N N . GLU A 1 158 ? -15.438 8.260 5.529 1.00 82.44 158 GLU A N 1
ATOM 1254 C CA . GLU A 1 158 ? -16.286 8.418 4.340 1.00 82.44 158 GLU A CA 1
ATOM 1255 C C . GLU A 1 158 ? -15.469 8.787 3.100 1.00 82.44 158 GLU A C 1
ATOM 1257 O O . GLU A 1 158 ? -15.826 8.418 1.985 1.00 82.44 158 GLU A O 1
ATOM 1262 N N . THR A 1 159 ? -14.350 9.485 3.289 1.00 84.94 159 THR A N 1
ATOM 1263 C CA . THR A 1 159 ? -13.426 9.869 2.221 1.00 84.94 159 THR A CA 1
ATOM 1264 C C . THR A 1 159 ? -12.182 8.998 2.240 1.00 84.94 159 THR A C 1
ATOM 1266 O O . THR A 1 159 ? -11.681 8.634 3.308 1.00 84.94 159 THR A O 1
ATOM 1269 N N . CYS A 1 160 ? -11.637 8.723 1.059 1.00 89.50 160 CYS A N 1
ATOM 1270 C CA . CYS A 1 160 ? -10.307 8.139 0.952 1.00 89.50 160 CYS A CA 1
ATOM 1271 C C . CYS A 1 160 ? -9.231 9.184 1.321 1.00 89.50 160 CYS A C 1
ATOM 1273 O O . CYS A 1 160 ? -9.506 10.381 1.404 1.00 89.50 160 CYS A O 1
ATOM 1275 N N . MET A 1 161 ? -7.995 8.745 1.541 1.00 90.00 161 MET A N 1
ATOM 1276 C CA . MET A 1 161 ? -6.838 9.599 1.847 1.00 90.00 161 MET A CA 1
ATOM 1277 C C . MET A 1 161 ? -5.632 9.197 1.007 1.00 90.00 161 MET A C 1
ATOM 1279 O O . MET A 1 161 ? -5.595 8.080 0.504 1.00 90.00 161 MET A O 1
ATOM 1283 N N . TYR A 1 162 ? -4.637 10.066 0.844 1.00 91.50 162 TYR A N 1
ATOM 1284 C CA . TYR A 1 162 ? -3.395 9.650 0.192 1.00 91.50 162 TYR A CA 1
ATOM 1285 C C . TYR A 1 162 ? -2.637 8.645 1.061 1.00 91.50 162 TYR A C 1
ATOM 1287 O O . TYR A 1 162 ? -2.406 8.896 2.239 1.00 91.50 162 TYR A O 1
ATOM 1295 N N . ALA A 1 163 ? -2.198 7.540 0.458 1.00 92.19 163 ALA A N 1
ATOM 1296 C CA . ALA A 1 163 ? -1.451 6.499 1.163 1.00 92.19 163 ALA A CA 1
ATOM 1297 C C . ALA A 1 163 ? -0.128 7.022 1.746 1.00 92.19 163 ALA A C 1
ATOM 1299 O O . ALA A 1 163 ? 0.264 6.632 2.836 1.00 92.19 163 ALA A O 1
ATOM 1300 N N . MET A 1 164 ? 0.516 7.961 1.046 1.00 90.19 164 MET A N 1
ATOM 1301 C CA . MET A 1 164 ? 1.772 8.591 1.470 1.00 90.19 164 ME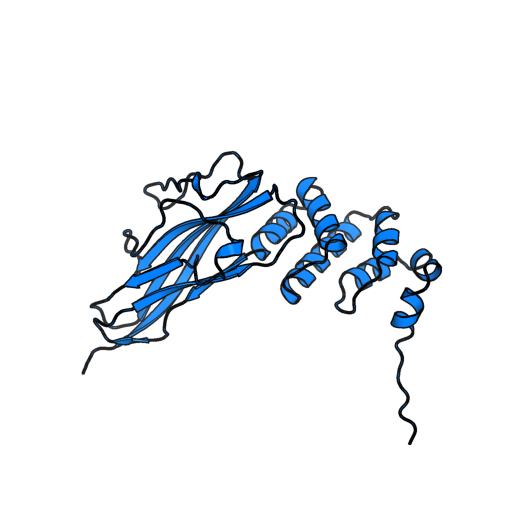T A CA 1
ATOM 1302 C C . MET A 1 164 ? 1.646 9.568 2.647 1.00 90.19 164 MET A C 1
ATOM 1304 O O . MET A 1 164 ? 2.631 10.210 2.983 1.00 90.19 164 MET A O 1
ATOM 1308 N N . LEU A 1 165 ? 0.436 9.792 3.166 1.00 90.81 165 LEU A N 1
ATOM 1309 C CA . LEU A 1 165 ? 0.209 10.625 4.349 1.00 90.81 165 LEU A CA 1
ATOM 1310 C C . LEU A 1 165 ? -0.100 9.778 5.586 1.00 90.81 165 LEU A C 1
ATOM 1312 O O . LEU A 1 165 ? -0.270 10.331 6.662 1.00 90.81 165 LEU A O 1
ATOM 1316 N N . LEU A 1 166 ? -0.223 8.456 5.451 1.00 89.94 166 LEU A N 1
ATOM 1317 C CA . LEU A 1 166 ? -0.665 7.607 6.555 1.00 89.94 166 LEU A CA 1
ATOM 1318 C C . LEU A 1 166 ? 0.383 7.500 7.680 1.00 89.94 166 LEU A C 1
ATOM 1320 O O . LEU A 1 166 ? 0.031 7.213 8.819 1.00 89.94 166 LEU A O 1
ATOM 1324 N N . ASP A 1 167 ? 1.656 7.736 7.373 1.00 85.31 167 ASP A N 1
ATOM 1325 C CA . ASP A 1 167 ? 2.763 7.801 8.330 1.00 85.31 167 ASP A CA 1
ATOM 1326 C C . ASP A 1 167 ? 2.917 9.182 8.995 1.00 85.31 167 ASP A C 1
ATOM 1328 O O . ASP A 1 167 ? 3.645 9.311 9.980 1.00 85.31 167 ASP A O 1
ATOM 1332 N N . ASP A 1 168 ? 2.214 10.208 8.505 1.00 87.06 168 ASP A N 1
ATOM 1333 C CA . ASP A 1 168 ? 2.154 11.523 9.139 1.00 87.06 168 ASP A CA 1
ATOM 1334 C C . ASP A 1 168 ? 1.110 11.506 10.277 1.00 87.06 168 ASP A C 1
ATOM 1336 O O . ASP A 1 168 ? -0.082 11.290 10.020 1.00 87.06 168 ASP A O 1
ATOM 1340 N N . PRO A 1 169 ? 1.506 11.793 11.535 1.00 84.31 169 PRO A N 1
ATOM 1341 C CA . PRO A 1 169 ? 0.598 11.795 12.683 1.00 84.31 169 PRO A CA 1
ATOM 1342 C C . PRO A 1 169 ? -0.638 12.692 12.525 1.00 84.31 169 PRO A C 1
ATOM 1344 O O . PRO A 1 169 ? -1.651 12.458 13.180 1.00 84.31 169 PRO A O 1
ATOM 1347 N N . GLN A 1 170 ? -0.584 13.726 11.677 1.00 86.81 170 GLN A N 1
ATOM 1348 C CA . GLN A 1 170 ? -1.725 14.607 11.422 1.00 86.81 170 GLN A CA 1
ATOM 1349 C C . GLN A 1 170 ? -2.819 13.935 10.575 1.00 86.81 170 GLN A C 1
ATOM 1351 O O . GLN A 1 170 ? -3.994 14.296 10.685 1.00 86.81 170 GLN A O 1
ATOM 1356 N N . TYR A 1 171 ? -2.443 12.988 9.716 1.00 87.06 171 TYR A N 1
ATOM 1357 C CA . TYR A 1 171 ? -3.345 12.322 8.771 1.00 87.06 171 TYR A CA 1
ATOM 1358 C C . TYR A 1 171 ? -3.580 10.846 9.105 1.00 87.06 171 TYR A C 1
ATOM 1360 O O . TYR A 1 171 ? -4.407 10.204 8.450 1.00 87.06 171 TYR A O 1
ATOM 1368 N N . GLY A 1 172 ? -2.902 10.334 10.136 1.00 87.38 172 GLY A N 1
ATOM 1369 C CA . GLY A 1 172 ? -3.077 8.992 10.669 1.00 87.38 172 GLY A CA 1
ATOM 1370 C C . GLY A 1 172 ? -4.537 8.648 10.969 1.00 87.38 172 GLY A C 1
ATOM 1371 O O . GLY A 1 172 ? -5.381 9.493 11.295 1.00 87.38 172 GLY A O 1
ATOM 1372 N N . ILE A 1 173 ? -4.855 7.364 10.837 1.00 91.56 173 ILE A N 1
ATOM 1373 C CA . ILE A 1 173 ? -6.184 6.842 11.141 1.00 91.56 173 ILE A CA 1
ATOM 1374 C C . ILE A 1 173 ? -6.150 6.288 12.555 1.00 91.56 173 ILE A C 1
ATOM 1376 O O . ILE A 1 173 ? -5.520 5.263 12.804 1.00 91.56 173 ILE A O 1
ATOM 1380 N N . HIS A 1 174 ? -6.871 6.954 13.451 1.00 93.06 174 HIS A N 1
ATOM 1381 C CA . HIS A 1 174 ? -6.975 6.573 14.852 1.00 93.06 174 HIS A CA 1
ATOM 1382 C C . HIS A 1 174 ? -8.434 6.512 15.295 1.00 93.06 174 HIS A C 1
ATOM 1384 O O . HIS A 1 174 ? -9.297 7.216 14.758 1.00 93.06 174 HIS A O 1
ATOM 1390 N N . ALA A 1 175 ? -8.690 5.669 16.282 1.00 93.69 175 ALA A N 1
ATOM 1391 C CA . ALA A 1 175 ? -9.951 5.552 16.978 1.00 93.69 175 ALA A CA 1
ATOM 1392 C C . ALA A 1 175 ? -9.693 5.253 18.449 1.00 93.69 175 ALA A C 1
ATOM 1394 O O . ALA A 1 175 ? -8.751 4.542 18.792 1.00 93.69 175 ALA A O 1
ATOM 1395 N N . ASP A 1 176 ? -10.578 5.754 19.295 1.00 92.62 176 ASP A N 1
ATOM 1396 C CA . ASP A 1 176 ? -10.625 5.387 20.697 1.00 92.62 176 ASP A CA 1
ATOM 1397 C C . ASP A 1 176 ? -11.810 4.462 20.916 1.00 92.62 176 ASP A C 1
ATOM 1399 O O . ASP A 1 176 ? -12.935 4.755 20.505 1.00 92.62 176 ASP A O 1
ATOM 1403 N N . ALA A 1 177 ? -11.553 3.336 21.564 1.00 92.00 177 ALA A N 1
ATOM 1404 C CA . ALA A 1 177 ? -12.568 2.354 21.884 1.00 92.00 177 ALA A CA 1
ATOM 1405 C C . ALA A 1 177 ? -12.540 2.008 23.370 1.00 92.00 177 ALA A C 1
ATOM 1407 O O . ALA A 1 177 ? -11.627 2.369 24.103 1.00 92.00 177 ALA A O 1
ATOM 1408 N N . THR A 1 178 ? -13.555 1.284 23.824 1.00 93.00 178 THR A N 1
ATOM 1409 C CA . THR A 1 178 ? -13.578 0.671 25.155 1.00 93.00 178 THR A CA 1
ATOM 1410 C C . THR A 1 178 ? -14.192 -0.712 25.029 1.00 93.00 178 THR A C 1
ATOM 1412 O O . THR A 1 178 ? -14.970 -0.976 24.111 1.00 93.00 178 THR A O 1
ATOM 1415 N N . THR A 1 179 ? -13.841 -1.606 25.946 1.00 91.06 179 THR A N 1
ATOM 1416 C CA . THR A 1 179 ? -14.418 -2.951 26.011 1.00 91.06 179 THR A CA 1
ATOM 1417 C C . THR A 1 179 ? -14.786 -3.300 27.446 1.00 91.06 179 THR A C 1
ATOM 1419 O O . THR A 1 179 ? -14.088 -2.942 28.397 1.00 91.06 179 THR A O 1
ATOM 1422 N N . SER A 1 180 ? -15.905 -4.003 27.600 1.00 91.31 180 SER A N 1
ATOM 1423 C CA . SER A 1 180 ? -16.384 -4.536 28.877 1.00 91.31 180 SER A CA 1
ATOM 1424 C C . SER A 1 180 ? -16.029 -6.013 29.083 1.00 91.31 180 SER A C 1
ATOM 1426 O O . SER A 1 180 ? -16.341 -6.574 30.132 1.00 91.31 180 SER A O 1
ATOM 1428 N N . GLN A 1 181 ? -15.400 -6.653 28.094 1.00 89.88 181 GLN A N 1
ATOM 1429 C CA . GLN A 1 181 ? -15.080 -8.079 28.110 1.00 89.88 181 GLN A CA 1
ATOM 1430 C C . GLN A 1 181 ? -13.594 -8.288 28.399 1.00 89.88 181 GLN A C 1
ATOM 1432 O O . GLN A 1 181 ? -12.755 -7.713 27.709 1.00 89.88 181 GLN A O 1
ATOM 1437 N N . SER A 1 182 ? -13.272 -9.127 29.387 1.00 93.06 182 SER A N 1
ATOM 1438 C CA . SER A 1 182 ? -11.909 -9.630 29.580 1.00 93.06 182 SER A CA 1
ATOM 1439 C C . SER A 1 182 ? -11.560 -10.722 28.573 1.00 93.06 182 SER A C 1
ATOM 1441 O O . SER A 1 182 ? -12.427 -11.367 27.983 1.00 93.06 182 SER A O 1
ATOM 1443 N N . GLY A 1 183 ? -10.262 -10.979 28.452 1.00 94.69 183 GLY A N 1
ATOM 1444 C CA . GLY A 1 183 ? -9.695 -11.988 27.575 1.00 94.69 183 GLY A CA 1
ATOM 1445 C C . GLY A 1 183 ? -9.033 -11.368 26.355 1.00 94.69 183 GLY A C 1
ATOM 1446 O O . GLY A 1 183 ? -8.788 -10.166 26.289 1.00 94.69 183 GLY A O 1
ATOM 1447 N N . ARG A 1 184 ? -8.709 -12.219 25.387 1.00 96.31 184 ARG A N 1
ATOM 1448 C CA . ARG A 1 184 ? -7.971 -11.813 24.196 1.00 96.31 184 ARG A CA 1
ATOM 1449 C C . ARG A 1 184 ? -8.916 -11.175 23.180 1.00 96.31 184 ARG A C 1
ATOM 1451 O O . A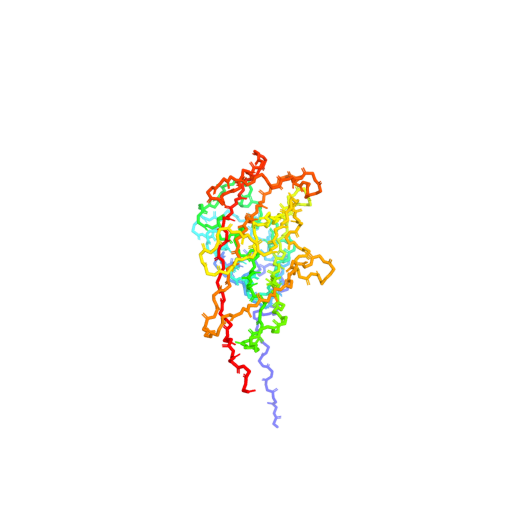RG A 1 184 ? -9.661 -11.874 22.491 1.00 96.31 184 ARG A O 1
ATOM 1458 N N . LEU A 1 185 ? -8.884 -9.851 23.093 1.00 95.50 185 LEU A N 1
ATOM 1459 C CA . LEU A 1 185 ? -9.676 -9.067 22.157 1.00 95.50 185 LEU A CA 1
ATOM 1460 C C . LEU A 1 185 ? -9.003 -9.055 20.786 1.00 95.50 185 LEU A C 1
ATOM 1462 O O . LEU A 1 185 ? -7.833 -8.706 20.657 1.00 95.50 185 LEU A O 1
ATOM 1466 N N . ARG A 1 186 ? -9.762 -9.409 19.751 1.00 97.00 186 ARG A N 1
ATOM 1467 C CA . ARG A 1 186 ? -9.319 -9.340 18.358 1.00 97.00 186 ARG A CA 1
ATOM 1468 C C . ARG A 1 186 ? -9.725 -8.009 17.744 1.00 97.00 186 ARG A C 1
ATOM 1470 O O . ARG A 1 186 ? -10.917 -7.707 17.691 1.00 97.00 186 ARG A O 1
ATOM 1477 N N . VAL A 1 187 ? -8.753 -7.259 17.244 1.00 96.62 187 VAL A N 1
ATOM 1478 C CA . VAL A 1 187 ? -8.950 -6.002 16.518 1.00 96.62 187 VAL A CA 1
ATOM 1479 C C . VAL A 1 187 ? -8.662 -6.250 15.047 1.00 96.62 187 VAL A C 1
ATOM 1481 O O . VAL A 1 187 ? -7.619 -6.800 14.702 1.00 96.62 187 VAL A O 1
ATOM 1484 N N . ARG A 1 188 ? -9.582 -5.855 14.171 1.00 96.75 188 ARG A N 1
ATOM 1485 C CA . ARG A 1 188 ? -9.429 -5.972 12.718 1.00 96.75 188 ARG A CA 1
ATOM 1486 C C . ARG A 1 188 ? -9.445 -4.602 12.070 1.00 96.75 188 ARG A C 1
ATOM 1488 O O . ARG A 1 188 ? -10.145 -3.712 12.544 1.00 96.75 188 ARG A O 1
ATOM 1495 N N . ALA A 1 189 ? -8.735 -4.457 10.960 1.00 95.75 189 ALA A N 1
ATOM 1496 C CA . ALA A 1 189 ? -8.822 -3.285 10.098 1.00 95.75 189 ALA A CA 1
ATOM 1497 C C . ALA A 1 189 ? -9.094 -3.725 8.662 1.00 95.75 189 ALA A C 1
ATOM 1499 O O . ALA A 1 189 ? -8.449 -4.652 8.173 1.00 95.75 189 ALA A O 1
ATOM 1500 N N . VAL A 1 190 ? -10.030 -3.054 7.989 1.00 94.38 190 VAL A N 1
ATOM 1501 C CA . VAL A 1 190 ? -10.361 -3.317 6.580 1.00 94.38 190 VAL A CA 1
ATOM 1502 C C . VAL A 1 190 ? -10.227 -2.032 5.783 1.00 94.38 190 VAL A C 1
ATOM 1504 O O . VAL A 1 190 ? -10.775 -0.995 6.160 1.00 94.38 190 VAL A O 1
ATOM 1507 N N . PHE A 1 191 ? -9.510 -2.086 4.666 1.00 94.44 191 PHE A N 1
ATOM 1508 C CA . PHE A 1 191 ? -9.382 -0.961 3.745 1.00 94.44 191 PHE A CA 1
ATOM 1509 C C . PHE A 1 191 ? -9.010 -1.419 2.341 1.00 94.44 191 PHE A C 1
ATOM 1511 O O . PHE A 1 191 ? -8.571 -2.545 2.124 1.00 94.44 191 PHE A O 1
ATOM 1518 N N . TYR A 1 192 ? -9.178 -0.520 1.377 1.00 94.38 192 TYR A N 1
ATOM 1519 C CA . TYR A 1 192 ? -8.633 -0.684 0.036 1.00 94.38 192 TYR A CA 1
ATOM 1520 C C . TY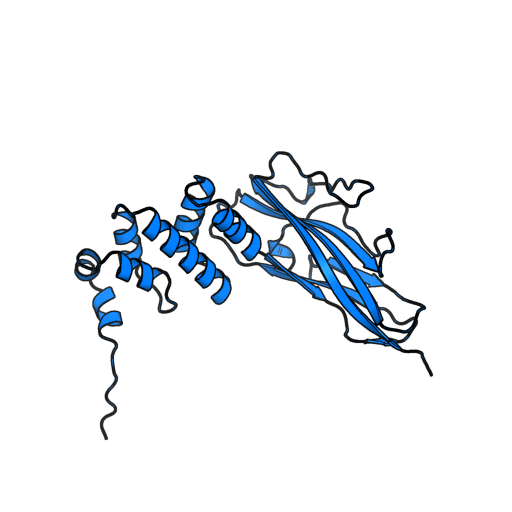R A 1 192 ? -7.441 0.239 -0.145 1.00 94.38 192 TYR A C 1
ATOM 1522 O O . TYR A 1 192 ? -7.547 1.432 0.135 1.00 94.38 192 TYR A O 1
ATOM 1530 N N . TYR A 1 193 ? -6.342 -0.302 -0.661 1.00 94.88 193 TYR A N 1
ATOM 1531 C CA . TYR A 1 193 ? -5.267 0.484 -1.249 1.00 94.88 193 TYR A CA 1
ATOM 1532 C C . TYR A 1 193 ? -5.454 0.485 -2.766 1.00 94.88 193 TYR A C 1
ATOM 1534 O O . TYR A 1 193 ? -5.497 -0.579 -3.383 1.00 94.88 193 TYR A O 1
ATOM 1542 N N . ALA A 1 194 ? -5.623 1.662 -3.360 1.00 93.88 194 ALA A N 1
ATOM 1543 C CA . ALA A 1 194 ? -5.920 1.827 -4.778 1.00 93.88 194 ALA A CA 1
ATOM 1544 C C . ALA A 1 194 ? -4.946 2.809 -5.431 1.00 93.88 194 ALA A C 1
ATOM 1546 O O . ALA A 1 194 ? -4.568 3.815 -4.833 1.00 93.88 194 ALA A O 1
ATOM 1547 N N . ILE A 1 195 ? -4.567 2.528 -6.674 1.00 93.56 195 ILE A N 1
ATOM 1548 C CA . ILE A 1 195 ? -3.668 3.342 -7.488 1.00 93.56 195 ILE A CA 1
ATOM 1549 C C . ILE A 1 195 ? -4.396 3.762 -8.759 1.00 93.56 195 ILE A C 1
ATOM 1551 O O . ILE A 1 195 ? -5.097 2.960 -9.376 1.00 93.56 195 ILE A O 1
ATOM 1555 N N . GLY A 1 196 ? -4.206 5.008 -9.183 1.00 92.31 196 GLY A N 1
ATOM 1556 C CA . GLY A 1 196 ? -4.797 5.509 -10.420 1.00 92.31 196 GLY A CA 1
ATOM 1557 C C . GLY A 1 196 ? -4.332 6.916 -10.790 1.00 92.31 196 GLY A C 1
ATOM 1558 O O . GLY A 1 196 ? -3.677 7.598 -9.990 1.00 92.31 196 GLY A O 1
ATOM 1559 N N . PRO A 1 197 ? -4.659 7.367 -12.011 1.00 90.69 197 PRO A N 1
ATOM 1560 C CA . PRO A 1 197 ? -4.400 8.715 -12.457 1.00 90.69 197 PRO A CA 1
ATOM 1561 C C . PRO A 1 197 ? -5.356 9.701 -11.785 1.00 90.69 197 PRO A C 1
ATOM 1563 O O . PRO A 1 197 ? -6.566 9.503 -11.753 1.00 90.69 197 PRO A O 1
ATOM 1566 N N . PHE A 1 198 ? -4.800 10.793 -11.270 1.00 85.06 198 PHE A N 1
ATOM 1567 C CA . PHE A 1 198 ? -5.507 11.943 -10.714 1.00 85.06 198 PHE A CA 1
ATOM 1568 C C . PHE A 1 198 ? -6.561 11.586 -9.656 1.00 85.06 198 PHE A C 1
ATOM 1570 O O . PHE A 1 198 ? -7.519 12.339 -9.471 1.00 85.06 198 PHE A O 1
ATOM 1577 N N . LEU A 1 199 ? -6.363 10.474 -8.933 1.00 84.62 199 LEU A N 1
ATOM 1578 C CA . LEU A 1 199 ? -7.222 10.087 -7.818 1.00 84.62 199 LEU A CA 1
ATOM 1579 C C . LEU A 1 199 ? -7.233 11.214 -6.782 1.00 84.62 199 LEU A C 1
ATOM 1581 O O . LEU A 1 199 ? -6.225 11.502 -6.133 1.00 84.62 199 LEU A O 1
ATOM 1585 N N . ASN A 1 200 ? -8.375 11.891 -6.670 1.00 79.75 200 ASN A N 1
ATOM 1586 C CA . ASN A 1 200 ? -8.561 13.014 -5.767 1.00 79.75 200 ASN A CA 1
ATOM 1587 C C . ASN A 1 200 ? -9.234 12.520 -4.488 1.00 79.75 200 ASN A C 1
ATOM 1589 O O . ASN A 1 200 ? -10.454 12.376 -4.445 1.00 79.75 200 ASN A O 1
ATOM 1593 N N . TRP A 1 201 ? -8.432 12.296 -3.448 1.00 74.75 201 TRP A N 1
ATOM 1594 C CA . TRP A 1 201 ? -8.888 11.783 -2.153 1.00 74.75 201 TRP A CA 1
ATOM 1595 C C . TRP A 1 201 ? -10.063 12.577 -1.556 1.00 74.75 201 TRP A C 1
ATOM 1597 O O . TRP A 1 201 ? -11.011 11.981 -1.060 1.00 74.75 201 TRP A O 1
ATOM 1607 N N . ALA A 1 202 ? -10.063 13.908 -1.693 1.00 69.94 202 ALA A N 1
ATOM 1608 C CA . ALA A 1 202 ? -11.106 14.774 -1.139 1.00 69.94 202 ALA A CA 1
ATOM 1609 C C . ALA A 1 202 ? -12.453 14.647 -1.872 1.00 69.94 202 ALA A C 1
ATOM 1611 O O . ALA A 1 202 ? -13.482 15.075 -1.358 1.00 69.94 202 ALA A O 1
ATOM 1612 N N . LYS A 1 203 ? -12.450 14.093 -3.090 1.00 72.00 203 LYS A N 1
ATOM 1613 C CA . LYS A 1 203 ? -13.658 13.844 -3.892 1.00 72.00 203 LYS A CA 1
ATOM 1614 C C . LYS A 1 203 ? -14.014 12.362 -3.980 1.00 72.00 203 LYS A C 1
ATOM 1616 O O . LYS A 1 203 ? -15.127 12.034 -4.379 1.00 72.00 203 LYS A O 1
ATOM 1621 N N . MET A 1 204 ? -13.083 11.478 -3.629 1.00 78.06 204 MET A N 1
ATOM 1622 C CA . MET A 1 204 ? -13.313 10.043 -3.580 1.00 78.06 204 MET A CA 1
ATOM 1623 C C . MET A 1 204 ? -14.017 9.685 -2.279 1.00 78.06 204 MET A C 1
ATOM 1625 O O . MET A 1 204 ? -13.389 9.482 -1.238 1.00 78.06 204 MET A O 1
ATOM 1629 N N . LEU A 1 205 ? -15.340 9.601 -2.370 1.00 74.25 205 LEU A N 1
ATOM 1630 C CA . LEU A 1 205 ? -16.151 8.956 -1.353 1.00 74.25 205 LEU A CA 1
ATOM 1631 C C . LEU A 1 205 ? -15.952 7.446 -1.461 1.00 74.25 205 LEU A C 1
ATOM 1633 O O . LEU A 1 205 ? -16.106 6.863 -2.535 1.00 74.25 205 LEU A O 1
ATOM 1637 N N . ALA A 1 206 ? -15.614 6.817 -0.343 1.00 75.06 206 ALA A N 1
ATOM 1638 C CA . ALA A 1 206 ? -15.609 5.375 -0.242 1.00 75.06 206 ALA A CA 1
ATOM 1639 C C . ALA A 1 206 ? -17.069 4.911 -0.147 1.00 75.06 206 ALA A C 1
ATOM 1641 O O . ALA A 1 206 ? -17.706 5.022 0.902 1.00 75.06 206 ALA A O 1
ATOM 1642 N N . ILE A 1 207 ? -17.623 4.437 -1.262 1.00 82.75 207 ILE A N 1
ATOM 1643 C CA . ILE A 1 207 ? -18.955 3.831 -1.284 1.00 82.75 207 ILE A CA 1
ATOM 1644 C C . ILE A 1 207 ? -18.782 2.384 -0.843 1.00 82.75 207 ILE A C 1
ATOM 1646 O O . ILE A 1 207 ? -18.264 1.570 -1.603 1.00 82.75 207 ILE A O 1
ATOM 1650 N N . TRP A 1 208 ? -19.179 2.073 0.387 1.00 83.94 208 TRP A N 1
ATOM 1651 C CA . TRP A 1 208 ? -19.119 0.703 0.887 1.00 83.94 208 TRP A CA 1
ATOM 1652 C C . TRP A 1 208 ? -20.452 0.003 0.709 1.00 83.94 208 TRP A C 1
ATOM 1654 O O . TRP A 1 208 ? -21.503 0.582 0.982 1.00 83.94 208 TRP A O 1
ATOM 1664 N N . ASN A 1 209 ? -20.365 -1.250 0.301 1.00 85.44 209 ASN A N 1
ATOM 1665 C CA . ASN A 1 209 ? -21.480 -2.164 0.179 1.00 85.44 209 ASN A CA 1
ATOM 1666 C C . ASN A 1 209 ? -21.732 -2.862 1.526 1.00 85.44 209 ASN A C 1
ATOM 1668 O O . ASN A 1 209 ? -20.866 -2.880 2.408 1.00 85.44 209 ASN A O 1
ATOM 1672 N N . ASP A 1 210 ? -22.904 -3.478 1.668 1.00 81.25 210 ASP A N 1
ATOM 1673 C CA . ASP A 1 210 ? -23.310 -4.174 2.899 1.00 81.25 210 ASP A CA 1
ATOM 1674 C C . ASP A 1 210 ? -22.406 -5.374 3.239 1.00 81.25 210 ASP A C 1
ATOM 1676 O O . ASP A 1 210 ? -22.294 -5.766 4.397 1.00 81.25 210 ASP A O 1
ATOM 1680 N N . ASP A 1 211 ? -21.718 -5.937 2.243 1.00 80.88 211 ASP A N 1
ATOM 1681 C CA . ASP A 1 211 ? -20.749 -7.031 2.400 1.00 80.88 211 ASP A CA 1
ATOM 1682 C C . ASP A 1 211 ? -19.339 -6.556 2.824 1.00 80.88 211 ASP A C 1
ATOM 1684 O O . ASP A 1 211 ? -18.380 -7.337 2.847 1.00 80.88 211 ASP A O 1
ATOM 1688 N N . GLY A 1 212 ? -19.186 -5.263 3.131 1.00 77.44 212 GLY A N 1
ATOM 1689 C CA . GLY A 1 212 ? -17.918 -4.654 3.532 1.00 77.44 212 GLY A CA 1
ATOM 1690 C C . GLY A 1 212 ? -16.927 -4.451 2.382 1.00 77.44 212 GLY A C 1
ATOM 1691 O O . GLY A 1 212 ? -15.771 -4.101 2.626 1.00 77.44 212 GLY A O 1
ATOM 1692 N N . THR A 1 213 ? -17.333 -4.660 1.127 1.00 85.38 213 THR A N 1
ATOM 1693 C CA . THR A 1 213 ? -16.539 -4.260 -0.042 1.00 85.38 213 THR A CA 1
ATOM 1694 C C . THR A 1 213 ? -16.725 -2.776 -0.353 1.00 85.38 213 THR A C 1
ATOM 1696 O O . THR A 1 213 ? -17.706 -2.162 0.061 1.00 85.38 213 THR A O 1
ATOM 1699 N N . ALA A 1 214 ? -15.776 -2.181 -1.078 1.00 85.94 214 ALA A N 1
ATOM 1700 C CA . ALA A 1 214 ? -15.886 -0.808 -1.556 1.00 85.94 214 ALA A CA 1
ATOM 1701 C C . ALA A 1 214 ? -16.065 -0.797 -3.075 1.00 85.94 214 ALA A C 1
ATOM 1703 O O . ALA A 1 214 ? -15.373 -1.517 -3.795 1.00 85.94 214 ALA A O 1
ATOM 1704 N N . THR A 1 215 ? -16.950 0.066 -3.564 1.00 87.69 215 THR A N 1
ATOM 1705 C CA . THR A 1 215 ? -17.020 0.415 -4.982 1.00 87.69 215 THR A CA 1
ATOM 1706 C C . THR A 1 215 ? -15.939 1.449 -5.271 1.00 87.69 215 THR A C 1
ATOM 1708 O O . THR A 1 215 ? -15.997 2.580 -4.784 1.00 87.69 215 THR A O 1
ATOM 1711 N N . LEU A 1 216 ? -14.932 1.048 -6.045 1.00 87.00 216 LEU A N 1
ATOM 1712 C CA . LEU A 1 216 ? -13.821 1.911 -6.435 1.00 87.00 216 LEU A CA 1
ATOM 1713 C C . LEU A 1 216 ? -14.127 2.652 -7.750 1.00 87.00 216 LEU A C 1
ATOM 1715 O O . LEU A 1 216 ? -14.855 2.116 -8.589 1.00 87.00 216 LEU A O 1
ATOM 1719 N N . PRO A 1 217 ? -13.578 3.864 -7.960 1.00 84.06 217 PRO A N 1
ATOM 1720 C CA . PRO A 1 217 ? -13.734 4.581 -9.223 1.00 84.06 217 PRO A CA 1
ATOM 1721 C C . PRO A 1 217 ? -13.160 3.812 -10.416 1.00 84.06 217 PRO A C 1
ATOM 1723 O O . PRO A 1 217 ? -12.199 3.054 -10.276 1.00 84.06 217 PRO A O 1
ATOM 1726 N N . ALA A 1 218 ? -13.709 4.061 -11.605 1.00 86.44 218 ALA A N 1
ATOM 1727 C CA . ALA A 1 218 ? -13.293 3.394 -12.839 1.00 86.44 218 ALA A CA 1
ATOM 1728 C C . ALA A 1 218 ? -11.852 3.740 -13.260 1.00 86.44 218 ALA A C 1
ATOM 1730 O O . ALA A 1 218 ? -11.239 3.012 -14.034 1.00 86.44 218 ALA A O 1
ATOM 1731 N N . GLU A 1 219 ? -11.308 4.849 -12.760 1.00 88.44 219 GLU A N 1
ATOM 1732 C CA . GLU A 1 219 ? -9.944 5.302 -13.022 1.00 88.44 219 GLU A CA 1
ATOM 1733 C C . GLU A 1 219 ? -8.890 4.482 -12.263 1.00 88.44 219 GLU A C 1
ATOM 1735 O O . GLU A 1 219 ? -7.700 4.596 -12.552 1.00 88.44 219 GLU A O 1
ATOM 1740 N N . VAL A 1 220 ? -9.286 3.661 -11.287 1.00 91.81 220 VAL A N 1
ATOM 1741 C CA . VAL A 1 220 ? -8.356 2.801 -10.551 1.00 91.81 220 VAL A CA 1
ATOM 1742 C C . VAL A 1 220 ? -7.742 1.766 -11.498 1.00 91.81 220 VAL A C 1
ATOM 1744 O O . VAL A 1 220 ? -8.443 0.948 -12.084 1.00 91.81 220 VAL A O 1
ATOM 1747 N N . ILE A 1 221 ? -6.413 1.792 -11.626 1.00 92.56 221 ILE A N 1
ATOM 1748 C CA . ILE A 1 221 ? -5.645 0.880 -12.494 1.00 92.56 221 ILE A CA 1
ATOM 1749 C C . ILE A 1 221 ? -5.139 -0.353 -11.744 1.00 92.56 221 ILE A C 1
ATOM 1751 O O . ILE A 1 221 ? -4.833 -1.371 -12.354 1.00 92.56 221 ILE A O 1
ATOM 1755 N N . TRP A 1 222 ? -5.037 -0.258 -10.420 1.00 94.38 222 TRP A N 1
ATOM 1756 C CA . TRP A 1 222 ? -4.687 -1.367 -9.543 1.00 94.38 222 TRP A CA 1
ATOM 1757 C C . TRP A 1 222 ? -5.294 -1.124 -8.167 1.00 94.38 222 TRP A C 1
ATOM 1759 O O . TRP A 1 222 ? -5.322 0.011 -7.686 1.00 94.38 222 TRP A O 1
ATOM 1769 N N . SER A 1 223 ? -5.771 -2.179 -7.513 1.00 94.88 223 SER A N 1
ATOM 1770 C CA . SER A 1 223 ? -6.209 -2.089 -6.124 1.00 94.88 223 SER A CA 1
ATOM 1771 C C . SER A 1 223 ? -6.059 -3.405 -5.385 1.00 94.88 223 SER A C 1
ATOM 1773 O O . SER A 1 223 ? -6.015 -4.478 -5.985 1.00 94.88 223 SER A O 1
ATOM 1775 N N . ARG A 1 224 ? -6.032 -3.305 -4.059 1.00 95.62 224 ARG A N 1
ATOM 1776 C CA . ARG A 1 224 ? -6.036 -4.443 -3.153 1.00 95.62 224 ARG A CA 1
ATOM 1777 C C . ARG A 1 224 ? -6.894 -4.141 -1.934 1.00 95.62 224 ARG A C 1
ATOM 1779 O O . ARG A 1 224 ? -6.710 -3.111 -1.286 1.00 95.62 224 ARG A O 1
ATOM 1786 N N . ARG A 1 225 ? -7.786 -5.074 -1.597 1.00 95.06 225 ARG A N 1
ATOM 1787 C CA . ARG A 1 225 ? -8.419 -5.134 -0.277 1.00 95.06 225 ARG A CA 1
ATOM 1788 C C . ARG A 1 225 ? -7.402 -5.680 0.719 1.00 95.06 225 ARG A C 1
ATOM 1790 O O . ARG A 1 225 ? -6.829 -6.742 0.489 1.00 95.06 225 ARG A O 1
ATOM 1797 N N . ILE A 1 226 ? -7.179 -4.949 1.799 1.00 95.44 226 ILE A N 1
ATOM 1798 C CA . ILE A 1 226 ? -6.269 -5.318 2.875 1.00 95.44 226 ILE A CA 1
ATOM 1799 C C . ILE A 1 226 ? -7.109 -5.539 4.127 1.00 95.44 226 ILE A C 1
ATOM 1801 O O . ILE A 1 226 ? -7.900 -4.679 4.522 1.00 95.44 226 ILE A O 1
ATOM 1805 N N . GLU A 1 227 ? -6.935 -6.714 4.724 1.00 95.88 227 GLU A N 1
ATOM 1806 C CA . GLU A 1 227 ? -7.501 -7.071 6.018 1.00 95.88 227 GLU A CA 1
ATOM 1807 C C . GLU A 1 227 ? -6.359 -7.373 6.974 1.00 95.88 227 GLU A C 1
ATOM 1809 O O . GLU A 1 227 ? -5.508 -8.216 6.691 1.00 95.88 227 GLU A O 1
ATOM 1814 N N . LEU A 1 228 ? -6.337 -6.651 8.086 1.00 97.12 228 LEU A N 1
ATOM 1815 C CA . LEU A 1 228 ? -5.340 -6.803 9.133 1.00 97.12 228 LEU A CA 1
ATOM 1816 C C . LEU A 1 228 ? -6.006 -7.305 10.403 1.00 97.12 228 LEU A C 1
ATOM 1818 O O . LEU A 1 228 ? -7.189 -7.049 10.643 1.00 97.12 228 LEU A O 1
ATOM 1822 N N . GLU A 1 229 ? -5.212 -7.963 11.235 1.00 97.69 229 GLU A N 1
ATOM 1823 C CA . GLU A 1 229 ? -5.629 -8.465 12.533 1.00 97.69 229 GLU A CA 1
ATOM 1824 C C . GLU A 1 229 ? -4.523 -8.224 13.560 1.00 97.69 229 GLU A C 1
ATOM 1826 O O . GLU A 1 229 ? -3.342 -8.435 13.283 1.00 97.69 229 GLU A O 1
ATOM 1831 N N . ALA A 1 230 ? -4.924 -7.783 14.745 1.00 97.56 230 ALA A N 1
ATOM 1832 C CA . ALA A 1 230 ? -4.087 -7.671 15.926 1.00 97.56 230 ALA A CA 1
ATOM 1833 C C . ALA A 1 230 ? -4.875 -8.132 17.154 1.00 97.56 230 ALA A C 1
ATOM 1835 O O . ALA A 1 230 ? -6.104 -8.257 17.125 1.00 97.56 230 ALA A O 1
ATOM 1836 N N . PHE A 1 231 ? -4.161 -8.398 18.241 1.00 97.38 231 PHE A N 1
ATOM 1837 C CA . PHE A 1 231 ? -4.752 -8.883 19.479 1.00 97.38 231 PHE A CA 1
ATOM 1838 C C . PHE A 1 231 ? -4.299 -8.041 20.658 1.00 97.38 231 PHE A C 1
ATOM 1840 O O . PHE A 1 231 ? -3.131 -7.674 20.732 1.00 97.38 231 PHE A O 1
ATOM 1847 N N . VAL A 1 232 ? -5.230 -7.802 21.576 1.00 97.25 232 VAL A N 1
ATOM 1848 C CA . VAL A 1 232 ? -5.011 -7.064 22.818 1.00 97.25 232 VAL A CA 1
ATOM 1849 C C . VAL A 1 232 ? -5.505 -7.921 23.973 1.00 97.25 232 VAL A C 1
ATOM 1851 O O . VAL A 1 232 ? -6.633 -8.417 23.937 1.00 97.25 232 VAL A O 1
ATOM 1854 N N . ASP A 1 233 ? -4.689 -8.097 25.003 1.00 97.62 233 ASP A N 1
ATOM 1855 C CA . ASP A 1 233 ? -5.097 -8.818 26.205 1.00 97.62 233 ASP A CA 1
ATOM 1856 C C . ASP A 1 233 ? -5.840 -7.882 27.167 1.00 97.62 233 ASP A C 1
ATOM 1858 O O . ASP A 1 233 ? -5.288 -6.909 27.678 1.00 97.62 233 ASP A O 1
ATOM 1862 N N . VAL A 1 234 ? -7.115 -8.178 27.430 1.00 96.56 234 VAL A N 1
ATOM 1863 C CA . VAL A 1 234 ? -7.972 -7.371 28.304 1.00 96.56 234 VAL A CA 1
ATOM 1864 C C . VAL A 1 234 ? -8.077 -8.019 29.679 1.00 96.56 234 VAL A C 1
ATOM 1866 O O . VAL A 1 234 ? -8.623 -9.115 29.836 1.00 96.56 234 VAL A O 1
ATOM 1869 N N . GLN A 1 235 ? -7.574 -7.329 30.694 1.00 95.50 235 GLN A N 1
ATOM 1870 C CA . GLN A 1 235 ? -7.474 -7.835 32.059 1.00 95.50 235 GLN A CA 1
ATOM 1871 C C . GLN A 1 235 ? -8.651 -7.368 32.921 1.00 95.50 235 GLN A C 1
ATOM 1873 O O . GLN A 1 235 ? -9.150 -6.250 32.777 1.00 95.50 235 GLN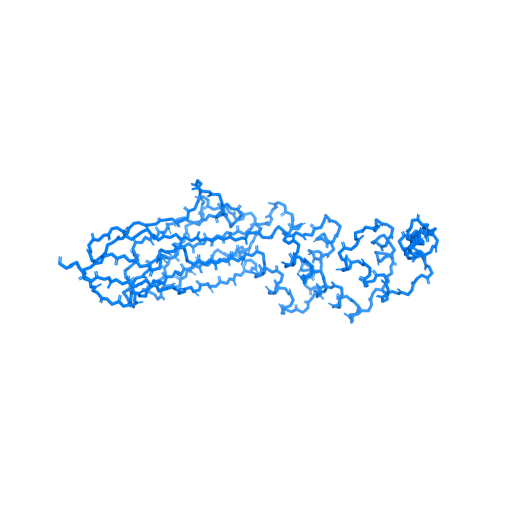 A O 1
ATOM 1878 N N . GLN A 1 236 ? -9.114 -8.227 33.833 1.00 90.06 236 GLN A N 1
ATOM 1879 C CA . GLN A 1 236 ? -10.080 -7.805 34.848 1.00 90.06 236 GLN A CA 1
ATOM 1880 C C . GLN A 1 236 ? -9.413 -6.852 35.831 1.00 90.06 236 GLN A C 1
ATOM 1882 O O . GLN A 1 236 ? -8.261 -7.039 36.206 1.00 90.06 236 GLN A O 1
ATOM 1887 N N . LYS A 1 237 ? -10.161 -5.831 36.242 1.00 75.69 237 LYS A N 1
ATOM 1888 C CA . LYS A 1 237 ? -9.760 -4.956 37.335 1.00 75.69 237 LYS A CA 1
ATOM 1889 C C . LYS A 1 237 ? -10.028 -5.698 38.643 1.00 75.69 237 LYS A C 1
ATOM 1891 O O . LYS A 1 237 ? -11.187 -6.018 38.901 1.00 75.69 237 LYS A O 1
ATOM 1896 N N . ASP A 1 238 ? -8.962 -6.009 39.377 1.00 70.94 238 ASP A N 1
ATOM 1897 C CA . ASP A 1 238 ? -9.029 -6.621 40.713 1.00 70.94 238 ASP A CA 1
ATOM 1898 C C . ASP A 1 238 ? -9.845 -5.770 41.704 1.00 70.94 238 ASP A C 1
ATOM 1900 O O . ASP A 1 238 ? -9.781 -4.515 41.622 1.00 70.94 238 ASP A O 1
#